Protein 4LWL (pdb70)

Nearest PDB structures (foldseek):
  4lwl-assembly1_A  TM=1.005E+00  e=5.454E-41  Alkaliphilus oremlandii OhILAs
  4lwk-assembly2_B  TM=1.004E+00  e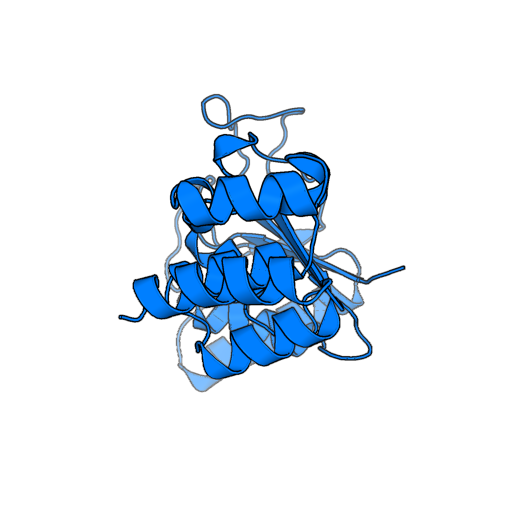=1.192E-39  Alkaliphilus oremlandii OhILAs
  4lwm-assembly1_A  TM=1.004E+00  e=1.456E-38  Alkaliphilus oremlandii OhILAs
  4u66-assembly1_A  TM=9.813E-01  e=2.814E-35  Alkaliphilus oremlandii OhILAs
  4w8c-assembly1_A  TM=8.530E-01  e=1.861E-17  Alkaliphilus oremlandii OhILAs

Sequence (204 aa):
KLSIAVFALGFWGPDAQFGSIKGVVSTRVGYAGGTTNNPSYYNLGDHSASIEIQYDANVITYGELLNIFWNLHNPVYETTNRQYMSRIFYLDDGQKSEALEMKRQIEAANGEKIYTEIVPLENFYLAEGYHQKYYLQNTTKLYQTLKAIYGGFGNLVRSTLAARMNGYIAGNLSIASLKEEMDLVELPEDQYEKVLSIVEEIKL

Radius of gyration: 17.57 Å; Cα contacts (8 Å, |Δi|>4): 359; chains: 1; bounding box: 47×46×38 Å

Structure (mmCIF, N/CA/C/O backbone):
data_4LWL
#
_entry.id   4LWL
#
_cell.length_a   81.240
_cell.length_b   81.240
_cell.length_c   66.923
_cell.angle_alpha   90.00
_cell.angle_beta   90.00
_cell.angle_gamma   120.00
#
_symmetry.space_group_name_H-M   'P 32 2 1'
#
loop_
_entity.id
_entity.type
_entity.pdbx_description
1 polymer 'Peptide methionine sulfoxide reductase MsrA'
2 non-polymer 'ACETATE ION'
3 water water
#
loop_
_atom_site.group_PDB
_atom_site.id
_atom_site.type_symbol
_atom_site.label_atom_id
_atom_site.label_alt_id
_atom_site.label_comp_id
_atom_site.label_asym_id
_atom_site.label_entity_id
_atom_site.label_seq_id
_atom_site.pdbx_PDB_ins_code
_atom_site.Cartn_x
_atom_site.Cartn_y
_atom_site.Cartn_z
_atom_site.occupancy
_atom_site.B_iso_or_equiv
_atom_site.auth_seq_id
_atom_site.auth_comp_id
_atom_site.auth_asym_id
_atom_site.auth_atom_id
_atom_site.pdbx_PDB_model_num
ATOM 1 N N . LYS A 1 6 ? 17.339 -18.870 24.826 1.00 41.10 6 LYS A N 1
ATOM 2 C CA . LYS A 1 6 ? 18.288 -19.933 25.166 1.00 41.82 6 LYS A CA 1
ATOM 3 C C . LYS A 1 6 ? 18.369 -21.016 24.078 1.00 37.63 6 LYS A C 1
ATOM 4 O O . LYS A 1 6 ? 17.402 -21.746 23.840 1.00 35.49 6 LYS A O 1
ATOM 10 N N . LEU A 1 7 ? 19.522 -21.113 23.416 1.00 30.14 7 LEU A N 1
ATOM 11 C CA . LEU A 1 7 ? 19.667 -22.010 22.270 1.00 25.53 7 LEU A CA 1
ATOM 12 C C . LEU A 1 7 ? 20.980 -22.774 22.324 1.00 23.89 7 LEU A C 1
ATOM 13 O O . LEU A 1 7 ? 21.849 -22.465 23.135 1.00 29.22 7 LEU A O 1
ATOM 18 N N . SER A 1 8 ? 21.114 -23.786 21.476 1.00 19.71 8 SER A N 1
ATOM 19 C CA . SER A 1 8 ? 22.308 -24.600 21.470 1.00 17.76 8 SER A CA 1
ATOM 20 C C . SER A 1 8 ? 23.270 -24.079 20.413 1.00 18.38 8 SER A C 1
ATOM 21 O O . SER A 1 8 ? 22.866 -23.381 19.485 1.00 18.54 8 SER A O 1
ATOM 24 N N . ILE A 1 9 ? 24.544 -24.422 20.557 1.00 18.70 9 ILE A N 1
ATOM 25 C CA . ILE A 1 9 ? 25.572 -23.857 19.682 1.00 16.75 9 ILE A CA 1
ATOM 26 C C . ILE A 1 9 ? 26.438 -24.959 19.110 1.00 17.13 9 ILE A C 1
ATOM 27 O O . ILE A 1 9 ? 26.882 -25.858 19.838 1.00 19.27 9 ILE A O 1
ATOM 32 N N . ALA A 1 10 ? 26.671 -24.904 17.799 1.00 17.65 10 ALA A N 1
ATOM 33 C CA . ALA A 1 10 ? 27.659 -25.753 17.150 1.00 17.58 10 ALA A CA 1
ATOM 34 C C . ALA A 1 10 ? 28.689 -24.837 16.463 1.00 17.05 10 ALA A C 1
ATOM 35 O O . ALA A 1 10 ? 28.316 -23.810 15.908 1.00 18.08 10 ALA A O 1
ATOM 37 N N . VAL A 1 11 ? 29.974 -25.194 16.514 1.00 16.15 11 VAL A N 1
ATOM 38 C CA . VAL A 1 11 ? 31.001 -24.423 15.807 1.00 17.21 11 VAL A CA 1
ATOM 39 C C . VAL A 1 11 ? 31.812 -25.370 14.932 1.00 18.47 11 VAL A C 1
ATOM 40 O O . VAL A 1 11 ? 32.391 -26.344 15.433 1.00 18.40 11 VAL A O 1
ATOM 44 N N . PHE A 1 12 ? 31.812 -25.109 13.623 1.00 14.65 12 PHE A N 1
ATOM 45 C CA . PHE A 1 12 ? 32.481 -25.980 12.649 1.00 14.27 12 PHE A CA 1
ATOM 46 C C . PHE A 1 12 ? 33.469 -25.180 11.797 1.00 18.43 12 PHE A C 1
ATOM 47 O O . PHE A 1 12 ? 33.293 -23.972 11.618 1.00 17.16 12 PHE A O 1
ATOM 55 N N . ALA A 1 13 ? 34.477 -25.853 11.238 1.00 17.35 13 ALA A N 1
ATOM 56 C CA . ALA A 1 13 ? 35.337 -25.242 10.214 1.00 18.04 13 ALA A CA 1
ATOM 57 C C . ALA A 1 13 ? 35.423 -26.194 9.028 1.00 19.18 13 ALA A C 1
ATOM 58 O O . ALA A 1 13 ? 35.638 -27.400 9.216 1.00 18.05 13 ALA A O 1
ATOM 60 N N . LEU A 1 14 ? 35.229 -25.669 7.817 1.00 18.46 14 LEU A N 1
ATOM 61 C CA . LEU A 1 14 ? 35.248 -26.518 6.624 1.00 17.64 14 LEU A CA 1
ATOM 62 C C . LEU A 1 14 ? 35.627 -25.742 5.368 1.00 19.43 14 LEU A C 1
ATOM 63 O O . LEU A 1 14 ? 35.094 -26.017 4.284 1.00 21.21 14 LEU A O 1
ATOM 68 N N . GLY A 1 15 ? 36.562 -24.796 5.506 1.00 17.80 15 GLY A N 1
ATOM 69 C CA . GLY A 1 15 ? 37.023 -24.010 4.372 1.00 20.04 15 GLY A CA 1
ATOM 70 C C . GLY A 1 15 ? 36.471 -22.599 4.413 1.00 20.37 15 GLY A C 1
ATOM 71 O O . GLY A 1 15 ? 36.086 -22.128 5.488 1.00 19.71 15 GLY A O 1
ATOM 79 N N . PHE A 1 17 ? 34.150 -19.608 4.653 1.00 17.66 17 PHE A N 1
ATOM 80 C CA . PHE A 1 17 ? 32.905 -19.711 5.411 1.00 17.23 17 PHE A CA 1
ATOM 81 C C . PHE A 1 17 ? 31.639 -19.129 4.749 1.00 17.12 17 PHE A C 1
ATOM 82 O O . PHE A 1 17 ? 30.549 -19.234 5.319 1.00 17.03 17 PHE A O 1
ATOM 90 N N . TRP A 1 18 ? 31.756 -18.549 3.559 1.00 18.25 18 TRP A N 1
ATOM 91 C CA . TRP A 1 18 ? 30.577 -17.933 2.926 1.00 20.78 18 TRP A CA 1
ATOM 92 C C . TRP A 1 18 ? 29.573 -18.995 2.522 1.00 20.30 18 TRP A C 1
ATOM 93 O O . TRP A 1 18 ? 28.366 -18.845 2.719 1.00 18.96 18 TRP A O 1
ATOM 104 N N . GLY A 1 19 ? 30.075 -20.071 1.925 1.00 21.13 19 GLY A N 1
ATOM 105 C CA . GLY A 1 19 ? 29.206 -21.154 1.502 1.00 20.55 19 GLY A CA 1
ATOM 106 C C . GLY A 1 19 ? 28.495 -21.811 2.664 1.00 20.88 19 GLY A C 1
ATOM 107 O O . GLY A 1 19 ? 27.275 -21.936 2.643 1.00 20.12 19 GLY A O 1
ATOM 108 N N . PRO A 1 20 ? 29.251 -22.252 3.682 1.00 18.69 20 PRO A N 1
ATOM 109 C CA . PRO A 1 20 ? 28.623 -22.834 4.871 1.00 20.01 20 PRO A CA 1
ATOM 110 C C . PRO A 1 20 ? 27.589 -21.918 5.541 1.00 20.08 20 PRO A C 1
ATOM 111 O O . PRO A 1 20 ? 26.539 -22.410 5.986 1.00 19.22 20 PRO A O 1
ATOM 115 N N . ASP A 1 21 ? 27.866 -20.619 5.609 1.00 19.26 21 ASP A N 1
ATOM 116 C CA . ASP A 1 21 ? 26.898 -19.664 6.164 1.00 17.42 21 ASP A CA 1
ATOM 117 C C . ASP A 1 21 ? 25.569 -19.785 5.403 1.00 19.13 21 ASP A C 1
ATOM 118 O O . ASP A 1 21 ? 24.500 -19.941 6.009 1.00 16.52 21 ASP A O 1
ATOM 123 N N . ALA A 1 22 ? 25.638 -19.753 4.074 1.00 16.80 22 ALA A N 1
ATOM 124 C CA . ALA A 1 22 ? 24.436 -19.831 3.245 1.00 17.90 22 ALA A CA 1
ATOM 125 C C . ALA A 1 22 ? 23.772 -21.212 3.344 1.00 18.94 22 ALA A C 1
ATOM 126 O O . ALA A 1 22 ? 22.542 -21.328 3.311 1.00 20.32 22 ALA A O 1
ATOM 128 N N . GLN A 1 23 ? 24.586 -22.261 3.434 1.00 17.41 23 GLN A N 1
ATOM 129 C CA . GLN A 1 23 ? 24.064 -23.634 3.493 1.00 18.55 23 GLN A CA 1
ATOM 130 C C . GLN A 1 23 ? 23.366 -23.912 4.823 1.00 19.95 23 GLN A C 1
ATOM 131 O O . GLN A 1 23 ? 22.209 -24.331 4.856 1.00 19.37 23 GLN A O 1
ATOM 137 N N . PHE A 1 24 ? 24.056 -23.666 5.929 1.00 16.96 24 PHE A N 1
ATOM 138 C CA . PHE A 1 24 ? 23.463 -23.909 7.237 1.00 18.82 24 PHE A CA 1
ATOM 139 C C . PHE A 1 24 ? 22.327 -22.945 7.516 1.00 19.63 24 PHE A C 1
ATOM 140 O O . PHE A 1 24 ? 21.353 -23.299 8.174 1.00 16.70 24 PHE A O 1
ATOM 148 N N . GLY A 1 25 ? 22.434 -21.727 6.998 1.00 18.97 25 GLY A N 1
ATOM 149 C CA . GLY A 1 25 ? 21.376 -20.759 7.219 1.00 18.29 25 GLY A CA 1
ATOM 150 C C . GLY A 1 25 ? 20.074 -21.077 6.504 1.00 17.54 25 GLY A C 1
ATOM 151 O O . GLY A 1 25 ? 19.053 -20.464 6.799 1.00 19.68 25 GLY A O 1
ATOM 152 N N . SER A 1 26 ? 20.099 -22.036 5.586 1.00 17.08 26 SER A N 1
ATOM 153 C CA . SER A 1 26 ? 18.881 -22.442 4.875 1.00 20.61 26 SER A CA 1
ATOM 154 C C . SER A 1 26 ? 18.103 -23.549 5.578 1.00 21.87 26 SER A C 1
ATOM 155 O O . SER A 1 26 ? 17.049 -23.970 5.085 1.00 25.21 26 SER A O 1
ATOM 158 N N . ILE A 1 27 ? 18.623 -24.035 6.704 1.00 20.08 27 ILE A N 1
ATOM 159 C CA . ILE A 1 27 ? 18.081 -25.244 7.338 1.00 19.62 27 ILE A CA 1
ATOM 160 C C . ILE A 1 27 ? 17.106 -24.950 8.472 1.00 23.36 27 ILE A C 1
ATOM 161 O O . ILE A 1 27 ? 17.427 -24.186 9.385 1.00 18.47 27 ILE A O 1
ATOM 166 N N . LYS A 1 28 ? 15.924 -25.569 8.434 1.00 19.44 28 LYS A N 1
ATOM 167 C CA . LYS A 1 28 ? 14.978 -25.446 9.546 1.00 23.13 28 LYS A CA 1
ATOM 168 C C . LYS A 1 28 ? 15.583 -25.915 10.871 1.00 21.48 28 LYS A C 1
ATOM 169 O O . LYS A 1 28 ? 16.177 -27.001 10.953 1.00 19.23 28 LYS A O 1
ATOM 175 N N . GLY A 1 29 ? 15.418 -25.100 11.907 1.00 21.22 29 GLY A N 1
ATOM 176 C CA . GLY A 1 29 ? 16.019 -25.382 13.200 1.00 19.57 29 GLY A CA 1
ATOM 177 C C . GLY A 1 29 ? 17.257 -24.540 13.453 1.00 20.81 29 GLY A C 1
ATOM 178 O O . GLY A 1 29 ? 17.662 -24.358 14.603 1.00 19.88 29 GLY A O 1
ATOM 179 N N . VAL A 1 30 ? 17.883 -24.053 12.380 1.00 17.56 30 VAL A N 1
ATOM 180 C CA . VAL A 1 30 ? 19.012 -23.135 12.533 1.00 18.64 30 VAL A CA 1
ATOM 181 C C . VAL A 1 30 ? 18.427 -21.737 12.738 1.00 18.91 30 VAL A C 1
ATOM 182 O O . VAL A 1 30 ? 17.746 -21.201 11.862 1.00 17.93 30 VAL A O 1
ATOM 186 N N . VAL A 1 31 ? 18.693 -21.154 13.900 1.00 16.63 31 VAL A N 1
ATOM 187 C CA . VAL A 1 31 ? 18.062 -19.891 14.279 1.00 18.72 31 VAL A CA 1
ATOM 188 C C . VAL A 1 31 ? 18.892 -18.691 13.822 1.00 18.93 31 VAL A C 1
ATOM 189 O O . VAL A 1 31 ? 18.358 -17.665 13.381 1.00 19.42 31 VAL A O 1
ATOM 193 N N . 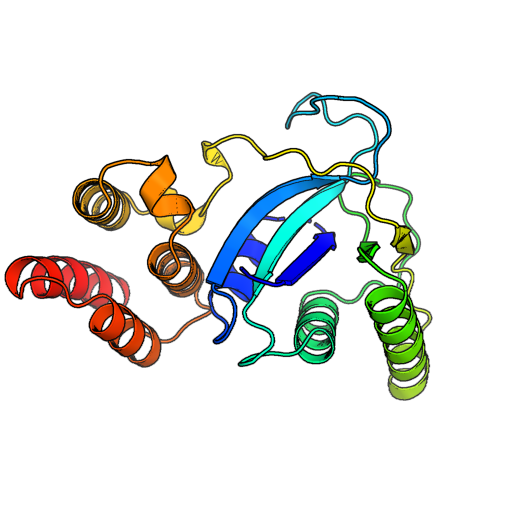SER A 1 32 ? 20.206 -18.812 13.922 1.00 18.22 32 SER A N 1
ATOM 194 C CA . SER A 1 32 ? 21.067 -17.750 13.435 1.00 17.99 32 SER A CA 1
ATOM 195 C C . SER A 1 32 ? 22.440 -18.326 13.148 1.00 21.66 32 SER A C 1
ATOM 196 O O . SER A 1 32 ? 22.787 -19.399 13.645 1.00 20.73 32 SER A O 1
ATOM 199 N N . THR A 1 33 ? 23.223 -17.610 12.353 1.00 19.29 33 THR A N 1
ATOM 200 C CA . THR A 1 33 ? 24.569 -18.042 12.005 1.00 19.13 33 THR A CA 1
ATOM 201 C C . THR A 1 33 ? 25.482 -16.826 12.106 1.00 22.34 33 THR A C 1
ATOM 202 O O . THR A 1 33 ? 25.035 -15.696 11.904 1.00 20.91 33 THR A O 1
ATOM 206 N N . ARG A 1 34 ? 26.749 -17.045 12.441 1.00 17.39 34 ARG A N 1
ATOM 207 C CA . ARG A 1 34 ? 27.741 -15.972 12.339 1.00 17.53 34 ARG A CA 1
ATOM 208 C C . ARG A 1 34 ? 29.034 -16.600 11.889 1.00 17.54 34 ARG A C 1
ATOM 209 O O . ARG A 1 34 ? 29.372 -17.690 12.335 1.00 17.50 34 ARG A O 1
ATOM 217 N N . VAL A 1 35 ? 29.780 -15.910 11.039 1.00 15.32 35 VAL A N 1
ATOM 218 C CA . VAL A 1 35 ? 31.082 -16.433 10.635 1.00 15.10 35 VAL A CA 1
ATOM 219 C C . VAL A 1 35 ? 32.213 -15.771 11.410 1.00 17.09 35 VAL A C 1
ATOM 220 O O . VAL A 1 35 ? 32.068 -14.653 11.922 1.00 15.86 35 VAL A O 1
ATOM 224 N N . GLY A 1 36 ? 33.330 -16.477 11.540 1.00 16.48 36 GLY A N 1
ATOM 225 C CA . GLY A 1 36 ? 34.418 -15.971 12.364 1.00 15.95 36 GLY A CA 1
ATOM 226 C C . GLY A 1 36 ? 35.632 -16.870 12.341 1.00 17.71 36 GLY A C 1
ATOM 227 O O . GLY A 1 36 ? 35.824 -17.625 11.398 1.00 16.93 36 GLY A O 1
ATOM 228 N N . TYR A 1 37 ? 36.445 -16.788 13.392 1.00 17.27 37 TYR A N 1
ATOM 229 C CA . TYR A 1 37 ? 37.733 -17.457 13.430 1.00 18.68 37 TYR A CA 1
ATOM 230 C C . TYR A 1 37 ? 37.893 -18.195 14.755 1.00 18.58 37 TYR A C 1
ATOM 231 O O . TYR A 1 37 ? 37.549 -17.666 15.811 1.00 16.66 37 TYR A O 1
ATOM 240 N N . ALA A 1 38 ? 38.420 -19.412 14.697 1.00 16.95 38 ALA A N 1
ATOM 241 C CA . ALA A 1 38 ? 38.580 -20.248 15.886 1.00 18.62 38 ALA A CA 1
ATOM 242 C C . ALA A 1 38 ? 39.679 -21.269 15.649 1.00 18.19 38 ALA A C 1
ATOM 243 O O . ALA A 1 38 ? 40.038 -21.528 14.507 1.00 18.76 38 ALA A O 1
ATOM 245 N N . GLY A 1 39 ? 40.225 -21.837 16.720 1.00 19.83 39 GLY A N 1
ATOM 246 C CA . GLY A 1 39 ? 41.172 -22.927 16.582 1.00 19.75 39 GLY A CA 1
ATOM 247 C C . GLY A 1 39 ? 42.621 -22.525 16.737 1.00 23.62 39 GLY A C 1
ATOM 248 O O . GLY A 1 39 ? 43.500 -23.388 16.837 1.00 25.94 39 GLY A O 1
ATOM 249 N N . GLY A 1 40 ? 42.874 -21.219 16.747 1.00 23.24 40 GLY A N 1
ATOM 250 C CA . GLY A 1 40 ? 44.230 -20.703 16.829 1.00 21.21 40 GLY A CA 1
ATOM 251 C C . GLY A 1 40 ? 44.597 -20.322 18.251 1.00 25.00 40 GLY A C 1
ATOM 252 O O . GLY A 1 40 ? 43.910 -20.724 19.191 1.00 23.50 40 GLY A O 1
ATOM 253 N N . THR A 1 41 ? 45.679 -19.554 18.408 1.00 23.11 41 THR A N 1
ATOM 254 C CA . THR A 1 41 ? 46.205 -19.231 19.731 1.00 23.55 41 THR A CA 1
ATOM 255 C C . THR A 1 41 ? 4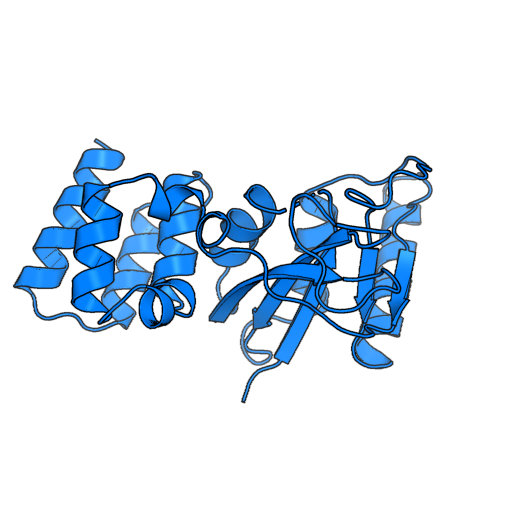6.452 -17.737 19.946 1.00 27.90 41 THR A C 1
ATOM 256 O O . THR A 1 41 ? 47.115 -17.351 20.909 1.00 33.09 41 THR A O 1
ATOM 260 N N . THR A 1 42 ? 45.931 -16.897 19.055 1.00 21.82 42 THR A N 1
ATOM 261 C CA . THR A 1 42 ? 46.076 -15.451 19.179 1.00 21.10 42 THR A CA 1
ATOM 262 C C . THR A 1 42 ? 44.724 -14.865 19.546 1.00 25.83 42 THR A C 1
ATOM 263 O O . THR A 1 42 ? 43.688 -15.428 19.192 1.00 22.24 42 THR A O 1
ATOM 267 N N . ASN A 1 43 ? 44.726 -13.736 20.244 1.00 20.25 43 ASN A N 1
ATOM 268 C CA . ASN A 1 43 ? 43.472 -13.099 20.622 1.00 19.47 43 ASN A CA 1
ATOM 269 C C . ASN A 1 43 ? 43.098 -12.080 19.561 1.00 22.72 43 ASN A C 1
ATOM 270 O O . ASN A 1 43 ? 43.970 -11.462 18.954 1.00 26.55 43 ASN A O 1
ATOM 275 N N . ASN A 1 44 ? 41.802 -11.926 19.323 1.00 24.15 44 ASN A N 1
ATOM 276 C CA . ASN A 1 44 ? 41.312 -10.979 18.323 1.00 24.34 44 ASN A CA 1
ATOM 277 C C . ASN A 1 44 ? 41.958 -11.072 16.918 1.00 22.09 44 ASN A C 1
ATOM 278 O O . ASN A 1 44 ? 42.466 -10.081 16.383 1.00 22.50 44 ASN A O 1
ATOM 283 N N . PRO A 1 45 ? 41.901 -12.259 16.297 1.00 23.20 45 PRO A N 1
ATOM 284 C CA . PRO A 1 45 ? 42.388 -12.365 14.919 1.00 21.77 45 PRO A CA 1
ATOM 285 C C . PRO A 1 45 ? 41.466 -11.612 13.979 1.00 23.74 45 PRO A C 1
ATOM 286 O O . PRO A 1 45 ? 40.336 -11.259 14.345 1.00 21.94 45 PRO A O 1
ATOM 290 N N . SER A 1 46 ? 41.946 -11.372 12.767 1.00 23.30 46 SER A N 1
ATOM 291 C CA . SER A 1 46 ? 41.120 -10.764 11.747 1.00 23.90 46 SER A CA 1
ATOM 292 C C . SER A 1 46 ? 41.590 -11.290 10.400 1.00 27.24 46 SER A C 1
ATOM 293 O O . SER A 1 46 ? 42.577 -12.026 10.331 1.00 26.69 46 SER A O 1
ATOM 296 N N . TYR A 1 47 ? 40.883 -10.916 9.341 1.00 28.52 47 TYR A N 1
ATOM 297 C CA . TYR A 1 47 ? 41.083 -11.512 8.023 1.00 30.67 47 TYR A CA 1
ATOM 298 C C . TYR A 1 47 ? 42.533 -11.494 7.554 1.00 31.30 47 TYR A C 1
ATOM 299 O O . TYR A 1 47 ? 43.042 -12.502 7.067 1.00 33.90 47 TYR A O 1
ATOM 308 N N . TYR A 1 48 ? 43.197 -10.356 7.726 1.00 31.95 48 TYR A N 1
ATOM 309 C CA . TYR A 1 48 ? 44.590 -10.214 7.291 1.00 39.06 48 TYR A CA 1
ATOM 310 C C . TYR A 1 48 ? 45.594 -10.405 8.428 1.00 38.73 48 TYR A C 1
ATOM 311 O O . TYR A 1 48 ? 46.778 -10.087 8.299 1.00 39.50 48 TYR A O 1
ATOM 320 N N . ASN A 1 49 ? 45.110 -10.940 9.540 1.00 31.29 49 ASN A N 1
ATOM 321 C CA . ASN A 1 49 ? 45.955 -11.233 10.680 1.00 31.74 49 ASN A CA 1
ATOM 322 C C . ASN A 1 49 ? 45.374 -12.438 11.412 1.00 30.97 49 ASN A C 1
ATOM 323 O O . ASN A 1 49 ? 44.974 -12.350 12.577 1.00 26.42 49 ASN A O 1
ATOM 328 N N . LEU A 1 50 ? 45.340 -13.565 10.708 1.00 26.65 50 LEU A N 1
ATOM 329 C CA . LEU A 1 50 ? 44.609 -14.745 11.152 1.00 28.97 50 LEU A CA 1
ATOM 330 C C . LEU A 1 50 ? 45.391 -15.602 12.121 1.00 29.48 50 LEU A C 1
ATOM 331 O O . LEU A 1 50 ? 44.814 -16.440 12.810 1.00 25.48 50 LEU A O 1
ATOM 336 N N . GLY A 1 51 ? 46.709 -15.429 12.160 1.00 28.25 51 GLY A N 1
ATOM 337 C CA . GLY A 1 51 ? 47.538 -16.331 12.934 1.00 26.06 51 GLY A CA 1
ATOM 338 C C . GLY A 1 51 ? 47.292 -17.775 12.549 1.00 29.62 51 GLY A C 1
ATOM 339 O O . GLY A 1 51 ? 47.320 -18.131 11.364 1.00 29.34 51 GLY A O 1
ATOM 340 N N . ASP A 1 52 ? 47.004 -18.605 13.547 1.00 26.96 52 ASP A N 1
ATOM 341 C CA . ASP A 1 52 ? 46.781 -20.026 13.318 1.00 23.00 52 ASP A CA 1
ATOM 342 C C . ASP A 1 52 ? 45.298 -20.434 13.382 1.00 24.60 52 ASP A C 1
ATOM 343 O O . ASP A 1 52 ? 44.990 -21.607 13.530 1.00 25.35 52 ASP A O 1
ATOM 348 N N . HIS A 1 53 ? 44.393 -19.467 13.280 1.00 22.61 53 HIS A N 1
ATOM 349 C CA . HIS A 1 53 ? 42.955 -19.746 13.389 1.00 19.83 53 HIS A CA 1
ATOM 350 C C . HIS A 1 53 ? 42.399 -20.292 12.072 1.00 21.62 53 HIS A C 1
ATOM 351 O O . HIS A 1 53 ? 43.005 -20.109 11.021 1.00 21.40 53 HIS A O 1
ATOM 358 N N . SER A 1 54 ? 41.237 -20.936 12.144 1.00 19.54 54 SER A N 1
ATOM 359 C CA . SER A 1 54 ? 40.540 -21.472 10.969 1.00 19.54 54 SER A CA 1
ATOM 360 C C . SER A 1 54 ? 39.288 -20.652 10.715 1.00 19.77 54 SER A C 1
ATOM 361 O O . SER A 1 54 ? 38.663 -20.165 11.665 1.00 17.77 54 SER A O 1
ATOM 364 N N . ALA A 1 55 ? 38.923 -20.498 9.441 1.00 20.49 55 ALA A N 1
ATOM 365 C CA . ALA A 1 55 ? 37.676 -19.843 9.066 1.00 17.48 55 ALA A CA 1
ATOM 366 C C . ALA A 1 55 ? 36.561 -20.733 9.578 1.00 17.60 55 ALA A C 1
ATOM 367 O O . ALA A 1 55 ? 36.501 -21.912 9.249 1.00 19.01 55 ALA A O 1
ATOM 369 N N . SER A 1 56 ? 35.688 -20.181 10.404 1.00 15.53 56 SER A N 1
ATOM 370 C CA . SER A 1 56 ? 34.727 -21.030 11.102 1.00 15.64 56 SER A CA 1
ATOM 371 C C . SER A 1 56 ? 33.330 -20.462 11.042 1.00 18.16 56 SER A C 1
ATOM 372 O O . SER A 1 56 ? 33.145 -19.287 10.734 1.00 17.76 56 SER A O 1
ATOM 375 N N . ILE A 1 57 ? 32.347 -21.294 11.385 1.00 17.41 57 ILE A N 1
ATOM 376 C CA . ILE A 1 57 ? 30.965 -20.833 11.466 1.00 17.40 57 ILE A CA 1
ATOM 377 C C . ILE A 1 57 ? 30.353 -21.218 12.805 1.00 16.63 57 ILE A C 1
ATOM 378 O O . ILE A 1 57 ? 30.532 -22.340 13.278 1.00 17.60 57 ILE A O 1
ATOM 383 N N . GLU A 1 58 ? 29.672 -20.261 13.430 1.00 16.42 58 GLU A N 1
ATOM 384 C CA . GLU A 1 58 ? 28.936 -20.521 14.656 1.00 18.45 58 GLU A CA 1
ATOM 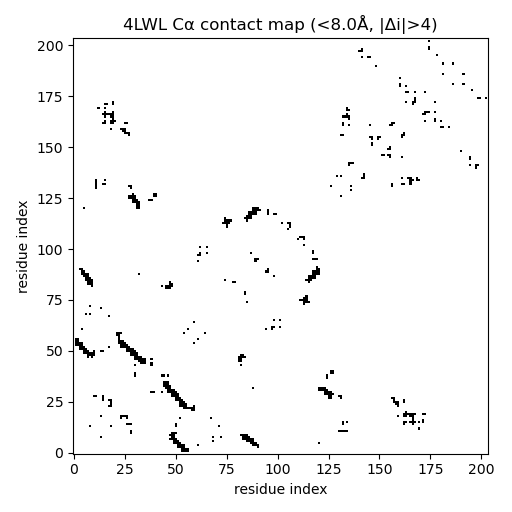385 C C . GLU A 1 58 ? 27.461 -20.663 14.295 1.00 19.58 58 GLU A C 1
ATOM 386 O O . GLU A 1 58 ? 26.874 -19.751 13.710 1.00 17.79 58 GLU A O 1
ATOM 392 N N . ILE A 1 59 ? 26.875 -21.811 14.628 1.00 17.69 59 ILE A N 1
ATOM 393 C CA . ILE A 1 59 ? 25.478 -22.100 14.306 1.00 17.81 59 ILE A CA 1
ATOM 394 C C . ILE A 1 59 ? 24.691 -22.132 15.602 1.00 17.75 59 ILE A C 1
ATOM 395 O O . ILE A 1 59 ? 24.979 -22.936 16.496 1.00 17.59 59 ILE A O 1
ATOM 400 N N . GLN A 1 60 ? 23.717 -21.239 15.722 1.00 14.85 60 GLN A N 1
ATOM 401 C CA . GLN A 1 60 ? 22.811 -21.263 16.854 1.00 17.88 60 GLN A CA 1
ATOM 402 C C . GLN A 1 60 ? 21.560 -22.006 16.423 1.00 17.16 60 GLN A C 1
ATOM 403 O O . GLN A 1 60 ? 20.857 -21.583 15.494 1.00 17.41 60 GLN A O 1
ATOM 409 N N . TYR A 1 61 ? 21.278 -23.119 17.088 1.00 16.55 61 TYR A N 1
ATOM 410 C CA . TYR A 1 61 ? 20.197 -23.983 16.626 1.00 17.71 61 TYR A CA 1
ATOM 411 C C . TYR A 1 61 ? 19.277 -24.329 17.773 1.00 17.50 61 TYR A C 1
ATOM 412 O O . TYR A 1 61 ? 19.672 -24.280 18.941 1.00 18.38 61 TYR A O 1
ATOM 421 N N . ASP A 1 62 ? 18.046 -24.669 17.424 1.00 18.26 62 ASP A N 1
ATOM 422 C CA . ASP A 1 62 ? 17.032 -25.030 18.400 1.00 18.00 62 ASP A CA 1
ATOM 423 C C . ASP A 1 62 ? 16.998 -26.550 18.457 1.00 19.95 62 ASP A C 1
ATOM 424 O O . ASP A 1 62 ? 16.531 -27.206 17.517 1.00 18.62 62 ASP A O 1
ATOM 429 N N . ALA A 1 63 ? 17.498 -27.104 19.559 1.00 18.29 63 ALA A N 1
ATOM 430 C CA . ALA A 1 63 ? 17.643 -28.548 19.701 1.00 20.58 63 ALA A CA 1
ATOM 431 C C . ALA A 1 63 ? 16.309 -29.284 19.760 1.00 21.24 63 ALA A C 1
ATOM 432 O O . ALA A 1 63 ? 16.284 -30.509 19.708 1.00 20.80 63 ALA A O 1
ATOM 434 N N . ASN A 1 64 ? 15.213 -28.543 19.902 1.00 19.10 64 ASN A N 1
ATOM 435 C CA . ASN A 1 64 ? 13.878 -29.139 19.838 1.00 20.61 64 ASN A CA 1
ATOM 436 C C . ASN A 1 64 ? 13.446 -29.400 18.399 1.00 22.87 64 ASN A C 1
ATOM 437 O O . ASN A 1 64 ? 12.472 -30.124 18.161 1.00 22.41 64 ASN A O 1
ATOM 442 N N . VAL A 1 65 ? 14.170 -28.800 17.449 1.00 18.35 65 VAL A N 1
ATOM 443 C CA . VAL A 1 65 ? 13.810 -28.838 16.025 1.00 19.69 65 VAL A CA 1
ATOM 444 C C . VAL A 1 65 ? 14.838 -29.601 15.191 1.00 23.72 65 VAL A C 1
ATOM 445 O O . VAL A 1 65 ? 14.481 -30.395 14.327 1.00 23.94 65 VAL A O 1
ATOM 449 N N . ILE A 1 66 ? 16.118 -29.367 15.454 1.00 16.77 66 ILE A N 1
ATOM 450 C CA . ILE A 1 66 ? 17.171 -30.072 14.742 1.00 20.60 66 ILE A CA 1
ATOM 451 C C . ILE A 1 66 ? 18.213 -30.565 15.746 1.00 20.83 66 ILE A C 1
ATOM 452 O O . ILE A 1 66 ? 18.484 -29.887 16.730 1.00 19.72 66 ILE A O 1
ATOM 457 N N . THR A 1 67 ? 18.775 -31.754 15.531 1.00 20.51 67 THR A N 1
ATOM 458 C CA . THR A 1 67 ? 19.786 -32.287 16.456 1.00 21.33 67 THR A CA 1
ATOM 459 C C . THR A 1 67 ? 21.224 -31.969 16.014 1.00 21.81 67 THR A C 1
ATOM 460 O O . THR A 1 67 ? 21.468 -31.643 14.844 1.00 20.03 67 THR A O 1
ATOM 464 N N . TYR A 1 68 ? 22.171 -32.087 16.940 1.00 20.04 68 TYR A N 1
ATOM 465 C CA . TYR A 1 68 ? 23.587 -31.949 16.593 1.00 21.55 68 TYR A CA 1
ATOM 466 C C . TYR A 1 68 ? 24.000 -32.983 15.543 1.00 21.64 68 TYR A C 1
ATOM 467 O O . TYR A 1 68 ? 24.762 -32.679 14.610 1.00 18.82 68 TYR A O 1
ATOM 476 N N . GLY A 1 69 ? 23.506 -34.210 15.693 1.00 22.63 69 GLY A N 1
ATOM 477 C CA . GLY A 1 69 ? 23.765 -35.242 14.704 1.00 19.79 69 GLY A CA 1
ATOM 478 C C . GLY A 1 69 ? 23.354 -34.852 13.289 1.00 21.43 69 GLY A C 1
ATOM 479 O O . GLY A 1 69 ? 24.075 -35.135 12.327 1.00 21.59 69 GLY A O 1
ATOM 480 N N . GLU A 1 70 ? 22.193 -34.218 13.145 1.00 20.86 70 GLU A N 1
ATOM 481 C CA . GLU A 1 70 ? 21.778 -33.719 11.839 1.00 20.45 70 GLU A CA 1
ATOM 482 C C . GLU A 1 70 ? 22.720 -32.637 11.298 1.00 19.96 70 GLU A C 1
ATOM 483 O O . GLU A 1 70 ? 22.952 -32.569 10.095 1.00 21.24 70 GLU A O 1
ATOM 489 N N . LEU A 1 71 ? 23.240 -31.780 12.176 1.00 18.56 71 LEU A N 1
ATOM 490 C CA . LEU A 1 71 ? 24.165 -30.730 11.745 1.00 17.37 71 LEU A CA 1
ATOM 491 C C . LEU A 1 71 ? 25.483 -31.344 11.291 1.00 20.01 71 LEU A C 1
ATOM 492 O O . LEU A 1 71 ? 26.075 -30.904 10.309 1.00 17.87 71 LEU A O 1
ATOM 497 N N . LEU A 1 72 ? 25.927 -32.383 11.995 1.00 18.18 72 LEU A N 1
ATOM 498 C CA . LEU A 1 72 ? 27.155 -33.075 11.625 1.00 20.16 72 LEU A CA 1
ATOM 499 C C . LEU A 1 72 ? 27.005 -33.722 10.259 1.00 20.29 72 LEU A C 1
ATOM 500 O O . LEU A 1 72 ? 27.954 -33.741 9.463 1.00 19.35 72 LEU A O 1
ATOM 505 N N . ASN A 1 73 ? 25.821 -34.263 9.985 1.00 19.73 73 ASN A N 1
ATOM 506 C CA . ASN A 1 73 ? 25.554 -34.892 8.691 1.00 22.25 73 ASN A CA 1
ATOM 507 C C . ASN A 1 73 ? 25.655 -33.868 7.564 1.00 21.76 73 ASN A C 1
ATOM 508 O O . ASN A 1 73 ? 26.217 -34.159 6.497 1.00 22.74 73 ASN A O 1
ATOM 513 N N . ILE A 1 74 ? 25.105 -32.674 7.797 1.00 18.30 74 ILE A N 1
ATOM 514 C CA . ILE A 1 74 ? 25.218 -31.579 6.836 1.00 17.90 74 ILE A CA 1
ATOM 515 C C . ILE A 1 74 ? 26.684 -31.169 6.653 1.00 18.41 74 ILE A C 1
ATOM 516 O O . ILE A 1 74 ? 27.145 -31.018 5.528 1.00 19.88 74 ILE A O 1
ATOM 521 N N . PHE A 1 75 ? 27.408 -31.004 7.759 1.00 17.56 75 PHE A N 1
ATOM 522 C CA . PHE A 1 75 ? 28.822 -30.655 7.735 1.00 15.59 75 PHE A CA 1
ATOM 523 C C . PHE A 1 75 ? 29.622 -31.587 6.809 1.00 20.13 75 PHE A C 1
ATOM 524 O O . PHE A 1 75 ? 30.381 -31.132 5.931 1.00 16.06 75 PHE A O 1
ATOM 532 N N . TRP A 1 76 ? 29.442 -32.890 6.987 1.00 18.55 76 TRP A N 1
ATOM 533 C CA . TRP A 1 76 ? 30.179 -33.857 6.170 1.00 18.29 76 TRP A CA 1
ATOM 534 C C . TRP A 1 76 ? 29.603 -34.098 4.780 1.00 22.65 76 TRP A C 1
ATOM 535 O O . TRP A 1 76 ? 30.201 -34.824 3.969 1.00 23.67 76 TRP A O 1
ATOM 546 N N . ASN A 1 77 ? 28.460 -33.489 4.487 1.00 20.97 77 ASN A N 1
ATOM 547 C CA . ASN A 1 77 ? 27.931 -33.504 3.128 1.00 21.25 77 ASN A CA 1
ATOM 548 C C . ASN A 1 77 ? 28.313 -32.252 2.335 1.00 22.02 77 ASN A C 1
ATOM 549 O O . ASN A 1 77 ? 28.118 -32.201 1.116 1.00 22.88 77 ASN A O 1
ATOM 554 N N . LEU A 1 78 ? 28.880 -31.258 3.017 1.00 18.49 78 LEU A N 1
ATOM 555 C CA . LEU A 1 78 ? 29.280 -30.004 2.366 1.00 19.95 78 LEU A CA 1
ATOM 556 C C . LEU A 1 78 ? 30.732 -30.030 1.908 1.00 20.40 78 LEU A C 1
ATOM 557 O O . LEU A 1 78 ? 31.163 -29.193 1.110 1.00 19.67 78 LEU A O 1
ATOM 562 N N . HIS A 1 79 ? 31.501 -30.975 2.425 1.00 17.67 79 HIS A N 1
ATOM 563 C CA . HIS A 1 79 ? 32.888 -31.130 1.987 1.00 17.84 79 HIS A CA 1
ATOM 564 C C . HIS A 1 79 ? 33.287 -32.569 2.250 1.00 21.36 79 HIS A C 1
ATOM 565 O O . HIS A 1 79 ? 32.621 -33.261 3.017 1.00 20.30 79 HIS A O 1
ATOM 572 N N . ASN A 1 80 ? 34.361 -33.034 1.621 1.00 24.56 80 ASN A N 1
ATOM 573 C CA . ASN A 1 80 ? 34.795 -34.409 1.858 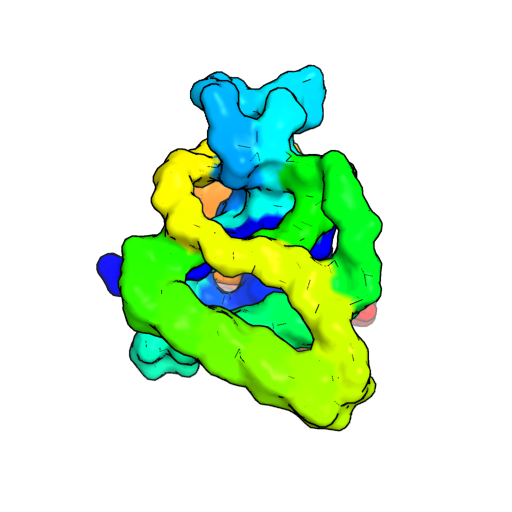1.00 24.19 80 ASN A CA 1
ATOM 574 C C . ASN A 1 80 ? 36.261 -34.430 2.263 1.00 26.06 80 ASN A C 1
ATOM 575 O O . ASN A 1 80 ? 37.138 -34.551 1.405 1.00 27.13 80 ASN A O 1
ATOM 580 N N . PRO A 1 81 ? 36.536 -34.305 3.572 1.00 21.50 81 PRO A N 1
ATOM 581 C CA . PRO A 1 81 ? 37.903 -34.049 4.033 1.00 21.89 81 PRO A CA 1
ATOM 582 C C . PRO A 1 81 ? 38.751 -35.317 4.154 1.00 27.29 81 PRO A C 1
ATOM 583 O O . PRO A 1 81 ? 39.041 -35.779 5.260 1.00 26.67 81 PRO A O 1
ATOM 587 N N . VAL A 1 82 ? 39.155 -35.855 3.011 1.00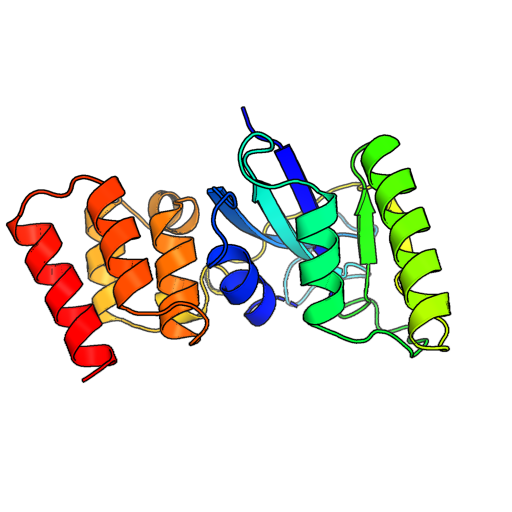 27.69 82 VAL A N 1
ATOM 588 C CA . VAL A 1 82 ? 39.915 -37.095 2.978 1.00 29.23 82 VAL A CA 1
ATOM 589 C C . VAL A 1 82 ? 41.420 -36.854 2.753 1.00 33.43 82 VAL A C 1
ATOM 590 O O . VAL A 1 82 ? 42.166 -37.792 2.465 1.00 32.74 82 VAL A O 1
ATOM 594 N N . TYR A 1 83 ? 41.854 -35.603 2.926 1.00 32.54 83 TYR A N 1
ATOM 595 C CA . TYR A 1 83 ? 43.256 -35.215 2.745 1.00 37.20 83 TYR A CA 1
ATOM 596 C C . TYR A 1 83 ? 43.825 -34.656 4.016 1.00 38.97 83 TYR A C 1
ATOM 597 O O . TYR A 1 83 ? 43.138 -33.963 4.763 1.00 39.39 83 TYR A O 1
ATOM 606 N N . GLU A 1 84 ? 45.102 -34.930 4.239 1.00 35.36 84 GLU A N 1
ATOM 607 C CA . GLU A 1 84 ? 45.816 -34.322 5.341 1.00 36.78 84 GLU A CA 1
ATOM 608 C C . GLU A 1 84 ? 46.520 -33.068 4.843 1.00 39.79 84 GLU A C 1
ATOM 609 O O . GLU A 1 84 ? 47.431 -33.149 4.016 1.00 37.95 84 GLU A O 1
ATOM 615 N N . THR A 1 85 ? 46.078 -31.907 5.323 1.00 34.36 85 THR A N 1
ATOM 616 C CA . THR A 1 85 ? 46.754 -30.654 5.013 1.00 32.36 85 THR A CA 1
ATOM 617 C C . THR A 1 85 ? 47.216 -29.970 6.294 1.00 36.31 85 THR A C 1
ATOM 618 O O . THR A 1 85 ? 46.794 -30.338 7.391 1.00 35.20 85 THR A O 1
ATOM 622 N N . THR A 1 86 ? 48.076 -28.966 6.154 1.00 31.04 86 THR A N 1
ATOM 623 C CA . THR A 1 86 ? 48.500 -28.181 7.304 1.00 32.22 86 THR A CA 1
ATOM 624 C C . THR A 1 86 ? 48.095 -26.721 7.102 1.00 33.42 86 THR A C 1
ATOM 625 O O . THR A 1 86 ? 48.631 -25.817 7.749 1.00 35.35 86 THR A O 1
ATOM 629 N N . ASN A 1 87 ? 47.139 -26.500 6.201 1.00 27.89 87 ASN A N 1
ATOM 630 C CA . ASN A 1 87 ? 46.624 -25.157 5.949 1.00 32.35 87 ASN A CA 1
ATOM 631 C C . ASN A 1 87 ? 45.553 -24.806 6.986 1.00 32.20 87 ASN A C 1
ATOM 632 O O . ASN A 1 87 ? 44.359 -25.053 6.770 1.00 29.23 87 ASN A O 1
ATOM 637 N N . ARG A 1 88 ? 45.991 -24.230 8.106 1.00 27.96 88 ARG A N 1
ATOM 638 C CA . ARG A 1 88 ? 45.117 -23.935 9.248 1.00 28.00 88 ARG A CA 1
ATOM 639 C C . ARG A 1 88 ? 43.853 -23.166 8.879 1.00 26.44 88 ARG A C 1
ATOM 640 O O . ARG A 1 88 ? 42.762 -23.452 9.396 1.00 25.49 88 ARG A O 1
ATOM 648 N N . GLN A 1 89 ? 43.996 -22.184 7.995 1.00 25.01 89 GLN A N 1
ATOM 649 C CA . GLN A 1 89 ? 42.873 -21.306 7.653 1.00 23.46 89 GLN A CA 1
ATOM 650 C C . GLN A 1 89 ? 41.652 -22.047 7.082 1.00 24.71 89 GLN A C 1
ATOM 651 O O . GLN A 1 89 ? 40.514 -21.611 7.281 1.00 24.04 89 GLN A O 1
ATOM 657 N N . TYR A 1 90 ? 41.889 -23.161 6.390 1.00 25.32 90 TYR A N 1
ATOM 658 C CA . TYR A 1 90 ? 40.818 -23.931 5.731 1.00 24.80 90 TYR A CA 1
ATOM 659 C C . TYR A 1 90 ? 40.614 -25.348 6.286 1.00 26.16 90 TYR A C 1
ATOM 660 O O . TYR A 1 90 ? 39.898 -26.151 5.682 1.00 29.39 90 TYR A O 1
ATOM 669 N N . MET A 1 91 ? 41.243 -25.664 7.415 1.00 28.24 91 MET A N 1
ATOM 670 C CA . MET A 1 91 ? 41.227 -27.033 7.924 1.00 27.36 91 MET A CA 1
ATOM 671 C C . MET A 1 91 ? 39.819 -27.452 8.317 1.00 25.58 91 MET A C 1
ATOM 672 O O . MET A 1 91 ? 39.036 -26.630 8.806 1.00 25.96 91 MET A O 1
ATOM 677 N N . SER A 1 92 ? 39.502 -28.723 8.083 1.00 22.03 92 SER A N 1
ATOM 678 C CA . SER A 1 92 ? 38.223 -29.298 8.505 1.00 20.69 92 SER A CA 1
ATOM 679 C C . SER A 1 92 ? 38.302 -29.571 9.995 1.00 23.35 92 SER A C 1
ATOM 680 O O . SER A 1 92 ? 39.164 -30.332 10.442 1.00 20.85 92 SER A O 1
ATOM 683 N N . ARG A 1 93 ? 37.433 -28.926 10.773 1.00 17.68 93 ARG A N 1
ATOM 684 C CA . ARG A 1 93 ? 37.440 -29.077 12.225 1.00 18.81 93 ARG A CA 1
ATOM 685 C C . ARG A 1 93 ? 36.059 -29.016 12.812 1.00 21.23 93 ARG A C 1
ATOM 686 O O . ARG A 1 93 ? 35.221 -28.249 12.357 1.00 19.71 93 ARG A O 1
ATOM 694 N N . ILE A 1 94 ? 35.834 -29.801 13.859 1.00 17.59 94 ILE A N 1
ATOM 695 C CA . ILE A 1 94 ? 34.626 -29.661 14.659 1.00 16.59 94 ILE A CA 1
ATOM 696 C C . ILE A 1 94 ? 35.064 -29.217 16.040 1.00 21.29 94 ILE A C 1
ATOM 697 O O . ILE A 1 94 ? 35.875 -29.888 16.690 1.00 21.00 94 ILE A O 1
ATOM 702 N N . PHE A 1 95 ? 34.564 -28.075 16.487 1.00 17.40 95 PHE A N 1
ATOM 703 C CA . PHE A 1 95 ? 34.919 -27.584 17.811 1.00 19.48 95 PHE A CA 1
ATOM 704 C C . PHE A 1 95 ? 33.786 -27.931 18.759 1.00 20.66 95 PHE A C 1
ATOM 705 O O . PHE A 1 95 ? 32.739 -27.274 18.752 1.00 20.52 95 PHE A O 1
ATOM 713 N N . TYR A 1 96 ? 33.983 -28.962 19.579 1.00 19.69 96 TYR A N 1
ATOM 714 C CA . TYR A 1 96 ? 32.911 -29.389 20.475 1.00 21.28 96 TYR A CA 1
ATOM 715 C C . TYR A 1 96 ? 32.810 -28.536 21.722 1.00 23.46 96 TYR A C 1
ATOM 716 O O . TYR A 1 96 ? 33.824 -28.084 22.264 1.00 23.21 96 TYR A O 1
ATOM 725 N N . LEU A 1 97 ? 31.583 -28.313 22.178 1.00 19.54 97 LEU A N 1
ATOM 726 C CA . LEU A 1 97 ? 31.376 -27.487 23.368 1.00 22.47 97 LEU A CA 1
ATOM 727 C C . LEU A 1 97 ? 31.165 -28.326 24.631 1.00 29.51 97 LEU A C 1
ATOM 728 O O . LEU A 1 97 ? 31.255 -27.813 25.747 1.00 31.16 97 LEU A O 1
ATOM 733 N N . ASP A 1 98 ? 30.880 -29.609 24.454 1.00 26.99 98 ASP A N 1
ATOM 734 C CA . ASP A 1 98 ? 30.708 -30.516 25.590 1.00 31.68 98 ASP A CA 1
ATOM 735 C C . ASP A 1 98 ? 30.997 -31.947 25.173 1.00 30.19 98 ASP A C 1
ATOM 736 O O . ASP A 1 98 ? 31.154 -32.223 23.981 1.00 25.89 98 ASP A O 1
ATOM 741 N N . ASP A 1 99 ? 31.067 -32.859 26.141 1.00 31.09 99 ASP A N 1
ATOM 742 C CA . ASP A 1 99 ? 31.481 -34.227 25.833 1.00 30.93 99 ASP A CA 1
ATOM 743 C C . ASP A 1 99 ? 30.436 -34.974 25.002 1.00 28.48 99 ASP A C 1
ATOM 744 O O . ASP A 1 99 ? 30.771 -35.939 24.311 1.00 28.96 99 ASP A O 1
ATOM 749 N N . GLY A 1 100 ? 29.180 -34.532 25.066 1.00 25.67 100 GLY A N 1
ATOM 750 C CA . GLY A 1 100 ? 28.132 -35.100 24.227 1.00 26.03 100 GLY A CA 1
ATOM 751 C C . GLY A 1 100 ? 28.370 -34.810 22.750 1.00 27.45 100 GLY A C 1
ATOM 752 O O . GLY A 1 100 ? 28.294 -35.709 21.902 1.00 26.13 100 GLY A O 1
ATOM 753 N N . GLN A 1 101 ? 28.662 -33.552 22.432 1.00 23.40 101 GLN A N 1
ATOM 754 C CA . GLN A 1 101 ? 29.049 -33.201 21.071 1.00 22.82 101 GLN A CA 1
ATOM 755 C C . GLN A 1 101 ? 30.293 -33.963 20.629 1.00 22.30 101 GLN A C 1
ATOM 756 O O . GLN A 1 101 ? 30.342 -34.464 19.507 1.00 22.82 101 GLN A O 1
ATOM 762 N N . LYS A 1 102 ? 31.306 -34.044 21.494 1.00 23.38 102 LYS A N 1
ATOM 763 C CA . LYS A 1 102 ? 32.517 -34.798 21.157 1.00 22.95 102 LYS A CA 1
ATOM 764 C C . LYS A 1 102 ? 32.221 -36.249 20.806 1.00 26.84 102 LYS A C 1
ATOM 765 O O . LYS A 1 102 ? 32.746 -36.774 19.821 1.00 23.87 102 LYS A O 1
ATOM 771 N N . SER A 1 103 ? 31.390 -36.910 21.607 1.00 26.99 103 SER A N 1
ATOM 772 C CA . SER A 1 103 ? 31.146 -38.330 21.369 1.00 28.48 103 SER A CA 1
ATOM 773 C C . SER A 1 103 ? 30.311 -38.551 20.111 1.00 26.04 103 SER A C 1
ATOM 774 O O . SER A 1 103 ? 30.545 -39.503 19.371 1.00 28.19 103 SER A O 1
ATOM 777 N N . GLU A 1 104 ? 29.355 -37.662 19.855 1.00 23.48 104 GLU A N 1
ATOM 778 C CA . GLU A 1 104 ? 28.549 -37.762 18.642 1.00 25.65 104 GLU A CA 1
ATOM 779 C C . GLU A 1 104 ? 29.404 -37.539 17.404 1.00 24.66 104 GLU A C 1
ATOM 780 O O . GLU A 1 104 ? 29.218 -38.190 16.382 1.00 24.09 104 GLU A O 1
ATOM 786 N N . ALA A 1 105 ? 30.332 -36.593 17.491 1.00 21.80 105 ALA A N 1
ATOM 787 C CA . ALA A 1 105 ? 31.213 -36.306 16.358 1.00 24.24 105 ALA A CA 1
ATOM 788 C C . ALA A 1 105 ? 32.130 -37.494 16.073 1.00 24.68 105 ALA A C 1
ATOM 789 O O . ALA A 1 105 ? 32.299 -37.896 14.924 1.00 25.07 105 ALA A O 1
ATOM 791 N N . LEU A 1 106 ? 32.736 -38.046 17.117 1.00 26.96 106 LEU A N 1
ATOM 792 C CA . LEU A 1 106 ? 33.664 -39.164 16.935 1.00 26.15 106 LEU A CA 1
ATOM 793 C C . LEU A 1 106 ? 32.950 -40.381 16.350 1.00 27.66 106 LEU A C 1
ATOM 794 O O . LEU A 1 106 ? 33.476 -41.051 15.451 1.00 27.64 106 LEU A O 1
ATOM 799 N N . GLU A 1 107 ? 31.750 -40.659 16.851 1.00 28.95 107 GLU A N 1
ATOM 800 C CA . GLU A 1 107 ? 30.977 -41.799 16.366 1.00 31.75 107 GLU A CA 1
ATOM 801 C C . GLU A 1 107 ? 30.573 -41.658 14.902 1.00 33.55 107 GLU A C 1
ATOM 802 O O . GLU A 1 107 ? 30.678 -42.611 14.128 1.00 34.97 107 GLU A O 1
ATOM 808 N N . MET A 1 108 ? 30.094 -40.478 14.517 1.00 28.92 108 MET A N 1
ATOM 809 C CA . MET A 1 108 ? 29.702 -40.275 13.131 1.00 25.09 108 MET A CA 1
ATOM 810 C C . MET A 1 108 ? 30.898 -40.300 12.183 1.00 26.51 108 MET A C 1
ATOM 811 O O . MET A 1 108 ? 30.797 -40.811 11.071 1.00 31.82 108 MET A O 1
ATOM 816 N N . LYS A 1 109 ? 32.034 -39.777 12.626 1.00 24.68 109 LYS A N 1
ATOM 817 C CA . LYS A 1 109 ? 33.263 -39.836 11.825 1.00 26.68 109 LYS A CA 1
ATOM 818 C C . LYS A 1 109 ? 33.632 -41.295 11.539 1.00 33.27 109 LYS A C 1
ATOM 819 O O . LYS A 1 109 ? 34.029 -41.647 10.425 1.00 34.09 109 LYS A O 1
ATOM 825 N N . ARG A 1 110 ? 33.484 -42.142 12.554 1.00 36.70 110 ARG A N 1
ATOM 826 C CA . ARG A 1 110 ? 33.755 -43.572 12.419 1.00 36.83 110 ARG A CA 1
ATOM 827 C C . ARG A 1 110 ? 32.793 -44.239 11.439 1.00 36.79 110 ARG A C 1
ATOM 828 O O . ARG A 1 110 ? 33.211 -45.062 10.623 1.00 40.89 110 ARG A O 1
ATOM 836 N N . GLN A 1 111 ? 31.510 -43.889 11.524 1.00 33.04 111 GLN A N 1
ATOM 837 C CA . GLN A 1 111 ? 30.497 -44.444 10.624 1.00 37.03 111 GLN A CA 1
ATOM 838 C C . GLN A 1 111 ? 30.747 -44.049 9.166 1.00 39.77 111 GLN A C 1
ATOM 839 O O . GLN A 1 111 ? 30.513 -44.838 8.251 1.00 38.02 111 GLN A O 1
ATOM 845 N N . ILE A 1 112 ? 31.225 -42.824 8.958 1.00 35.59 112 ILE A N 1
ATOM 846 C CA . ILE A 1 112 ? 31.562 -42.339 7.623 1.00 38.21 112 ILE A CA 1
ATOM 847 C C . ILE A 1 112 ? 32.779 -43.056 7.044 1.00 37.79 112 ILE A C 1
ATOM 848 O O . ILE A 1 112 ? 32.773 -43.478 5.886 1.00 43.37 112 ILE A O 1
ATOM 853 N N . GLU A 1 113 ? 33.814 -43.195 7.861 1.00 36.43 113 GLU A N 1
ATOM 854 C CA . GLU A 1 113 ? 35.041 -43.882 7.470 1.00 40.81 113 GLU A CA 1
ATOM 855 C C . GLU A 1 113 ? 34.787 -45.350 7.096 1.00 46.62 113 GLU A C 1
ATOM 856 O O . GLU A 1 113 ? 35.543 -45.939 6.322 1.00 48.63 113 GLU A O 1
ATOM 862 N N . ALA A 1 114 ? 33.718 -45.931 7.636 1.00 43.14 114 ALA A N 1
ATOM 863 C CA . ALA A 1 114 ? 33.349 -47.307 7.301 1.00 43.69 114 ALA A CA 1
ATOM 864 C C . ALA A 1 114 ? 32.489 -47.390 6.040 1.00 50.09 114 ALA A C 1
ATOM 865 O O . ALA A 1 114 ? 32.790 -48.157 5.125 1.00 55.31 114 ALA A O 1
ATOM 867 N N . ALA A 1 115 ? 31.416 -46.606 5.999 1.00 44.46 115 ALA A N 1
ATOM 868 C CA . ALA A 1 115 ? 30.474 -46.633 4.881 1.00 47.11 115 ALA A CA 1
ATOM 869 C C . ALA A 1 115 ? 31.094 -46.318 3.510 1.00 54.33 115 ALA A C 1
ATOM 870 O O . ALA A 1 115 ? 30.666 -46.866 2.491 1.00 54.62 115 ALA A O 1
ATOM 872 N N . ASN A 1 116 ? 32.088 -45.431 3.483 1.00 52.95 116 ASN A N 1
ATOM 873 C CA . ASN A 1 116 ? 32.664 -44.971 2.217 1.00 54.54 116 ASN A CA 1
ATOM 874 C C . ASN A 1 116 ? 34.122 -45.387 2.003 1.00 52.43 116 ASN A C 1
ATOM 875 O O . ASN A 1 116 ? 34.680 -45.178 0.926 1.00 55.52 116 ASN A O 1
ATOM 880 N N . GLY A 1 117 ? 34.740 -45.956 3.032 1.00 50.12 117 GLY A N 1
ATOM 881 C CA . GLY A 1 117 ? 36.044 -46.579 2.877 1.00 48.27 117 GLY A CA 1
ATOM 882 C C . GLY A 1 117 ? 37.282 -45.736 3.134 1.00 54.50 117 GLY A C 1
ATOM 883 O O . GLY A 1 117 ? 38.376 -46.286 3.264 1.00 56.28 117 GLY A O 1
ATOM 884 N N . GLU A 1 118 ? 37.139 -44.416 3.212 1.00 44.93 118 GLU A N 1
ATOM 885 C CA . GLU A 1 118 ? 38.319 -43.563 3.354 1.00 47.20 118 GLU A CA 1
ATOM 886 C C . GLU A 1 118 ? 38.475 -42.931 4.732 1.00 44.98 118 GLU A C 1
ATOM 887 O O . GLU A 1 118 ? 37.490 -42.638 5.417 1.00 42.64 118 GLU A O 1
ATOM 893 N N . LYS A 1 119 ? 39.726 -42.687 5.110 1.00 38.53 119 LYS A N 1
ATOM 894 C CA . LYS A 1 119 ? 40.037 -41.986 6.347 1.00 35.08 119 LYS A CA 1
ATOM 895 C C . LYS A 1 119 ? 39.615 -40.520 6.268 1.00 37.21 119 LYS A C 1
ATOM 896 O O . LYS A 1 119 ? 39.894 -39.837 5.279 1.00 31.60 119 LYS A O 1
ATOM 902 N N . ILE A 1 120 ? 38.930 -40.057 7.315 1.00 33.21 120 ILE A N 1
ATOM 903 C CA . ILE A 1 120 ? 38.479 -38.670 7.435 1.00 31.44 120 ILE A CA 1
ATOM 904 C C . ILE A 1 120 ? 39.475 -37.909 8.300 1.00 32.04 120 ILE A C 1
ATOM 905 O O . ILE A 1 120 ? 39.843 -38.376 9.382 1.00 32.67 120 ILE A O 1
ATOM 910 N N . TYR A 1 121 ? 39.935 -36.750 7.832 1.00 25.85 121 TYR A N 1
ATOM 911 C CA . TYR A 1 121 ? 40.956 -36.003 8.569 1.00 27.06 121 TYR A CA 1
ATOM 912 C C . TYR A 1 121 ? 40.434 -34.840 9.411 1.00 26.46 121 TYR A C 1
ATOM 913 O O . TYR A 1 121 ? 41.222 -34.074 9.982 1.00 29.00 121 TYR A O 1
ATOM 922 N N . THR A 1 122 ? 39.114 -34.712 9.500 1.00 24.51 122 THR A N 1
ATOM 923 C CA . THR A 1 122 ? 38.517 -33.705 10.383 1.00 22.68 122 THR A CA 1
ATOM 924 C C . THR A 1 122 ? 39.064 -33.842 11.801 1.00 25.57 122 THR A C 1
ATOM 925 O O . THR A 1 122 ? 39.043 -34.937 12.374 1.00 27.67 122 THR A O 1
ATOM 929 N N . GLU A 1 123 ? 39.571 -32.741 12.352 1.00 23.89 123 GLU A N 1
ATOM 930 C CA . GLU A 1 123 ? 40.024 -32.713 13.743 1.00 26.03 123 GLU A CA 1
ATOM 931 C C . GLU A 1 123 ? 38.843 -32.400 14.644 1.00 27.64 123 GLU A C 1
ATOM 932 O O . GLU A 1 123 ? 38.141 -31.410 14.427 1.00 24.37 123 GLU A O 1
ATOM 938 N N . ILE A 1 124 ? 38.612 -33.243 15.645 1.00 23.79 124 ILE A N 1
ATOM 939 C CA . ILE A 1 124 ? 37.538 -33.011 16.603 1.00 22.51 124 ILE A CA 1
ATOM 940 C C . ILE A 1 124 ? 38.176 -32.517 17.890 1.00 27.98 124 ILE A C 1
ATOM 941 O O . ILE A 1 124 ? 38.812 -33.288 18.616 1.00 25.24 124 ILE A O 1
ATOM 946 N N . VAL A 1 125 ? 38.037 -31.219 18.152 1.00 21.75 125 VAL A N 1
ATOM 947 C CA . VAL A 1 125 ? 38.796 -30.562 19.211 1.00 24.99 125 VAL A CA 1
ATOM 948 C C . VAL A 1 125 ? 37.892 -29.700 20.077 1.00 23.41 125 VAL A C 1
ATOM 949 O O . VAL A 1 125 ? 36.840 -29.257 19.623 1.00 22.35 125 VAL A O 1
ATOM 953 N N . PRO A 1 126 ? 38.288 -29.458 21.338 1.00 25.22 126 PRO A N 1
ATOM 954 C CA . PRO A 1 126 ? 37.458 -28.627 22.219 1.00 24.94 126 PRO A CA 1
ATOM 955 C C . PRO A 1 126 ? 37.418 -27.170 21.772 1.00 23.52 126 PRO A C 1
ATOM 956 O O . PRO A 1 126 ? 38.451 -26.628 21.359 1.00 27.70 126 PRO A O 1
ATOM 960 N N . LEU A 1 127 ? 36.250 -26.543 21.843 1.00 21.34 127 LEU A N 1
ATOM 961 C CA . LEU A 1 127 ? 36.163 -25.131 21.481 1.00 21.55 127 LEU A CA 1
ATOM 962 C C . LEU A 1 127 ? 36.877 -24.304 22.536 1.00 26.88 127 LEU A C 1
ATOM 963 O O . LEU A 1 127 ? 36.616 -24.454 23.729 1.00 26.24 127 LEU A O 1
ATOM 968 N N . GLU A 1 128 ? 37.793 -23.450 22.095 1.00 23.35 128 GLU A N 1
ATOM 969 C CA . GLU A 1 128 ? 38.437 -22.504 22.989 1.00 25.00 128 GLU A CA 1
ATOM 970 C C . GLU A 1 128 ? 37.672 -21.191 22.848 1.00 24.55 128 GLU A C 1
ATOM 971 O O . GLU A 1 128 ? 36.600 -21.040 23.425 1.00 29.25 128 GLU A O 1
ATOM 977 N N . ASN A 1 129 ? 38.194 -20.255 22.062 1.00 21.89 129 ASN A N 1
ATOM 978 C CA . ASN A 1 129 ? 37.518 -18.976 21.842 1.00 21.44 129 ASN A CA 1
ATOM 979 C C . ASN A 1 129 ? 37.052 -18.844 20.383 1.00 21.36 129 ASN A C 1
ATOM 980 O O . ASN A 1 129 ? 37.782 -19.226 19.465 1.00 22.83 129 ASN A O 1
ATOM 985 N N . PHE A 1 130 ? 35.864 -18.283 20.167 1.00 20.81 130 PHE A N 1
ATOM 986 C CA . PHE A 1 130 ? 35.411 -17.957 18.808 1.00 19.21 130 PHE A CA 1
ATOM 987 C C . PHE A 1 130 ? 35.392 -16.442 18.654 1.00 17.95 130 PHE A C 1
ATOM 988 O O . PHE A 1 130 ? 34.839 -15.732 19.504 1.00 20.61 130 PHE A O 1
ATOM 996 N N . TYR A 1 131 ? 36.013 -15.945 17.584 1.00 16.73 131 TYR A N 1
ATOM 997 C CA . TYR A 1 131 ? 36.100 -14.512 17.323 1.00 17.33 131 TYR A CA 1
ATOM 998 C C . TYR A 1 131 ? 35.302 -14.145 16.086 1.00 22.23 131 TYR A C 1
ATOM 999 O O . TYR A 1 131 ? 35.592 -14.640 15.001 1.00 20.16 131 TYR A O 1
ATOM 1008 N N . LEU A 1 132 ? 34.309 -13.274 16.246 1.00 18.23 132 LEU A N 1
ATOM 1009 C CA . LEU A 1 132 ? 33.474 -12.834 15.125 1.00 17.12 132 LEU A CA 1
ATOM 1010 C C . LEU A 1 132 ? 34.286 -12.210 13.997 1.00 19.63 132 LEU A C 1
ATOM 1011 O O . LEU A 1 132 ? 35.199 -11.419 14.254 1.00 21.64 132 LEU A O 1
ATOM 1016 N N . ALA A 1 133 ? 33.960 -12.563 12.749 1.00 19.07 133 ALA A N 1
ATOM 1017 C CA . ALA A 1 133 ? 34.616 -11.970 11.579 1.00 18.94 133 ALA A CA 1
ATOM 1018 C C . ALA A 1 133 ? 34.082 -10.575 11.287 1.00 20.63 133 ALA A C 1
ATOM 1019 O O . ALA A 1 133 ? 33.036 -10.180 11.801 1.00 21.16 133 ALA A O 1
ATOM 1021 N N . GLU A 1 134 ? 34.798 -9.850 10.426 1.00 23.86 134 GLU A N 1
ATOM 1022 C CA . GLU A 1 134 ? 34.412 -8.505 9.984 1.00 23.65 134 GLU A CA 1
ATOM 1023 C C . GLU A 1 134 ? 33.003 -8.465 9.404 1.00 25.42 134 GLU A C 1
ATOM 1024 O O . GLU A 1 134 ? 32.568 -9.436 8.794 1.00 23.30 134 GLU A O 1
ATOM 1030 N N . GLY A 1 135 ? 32.302 -7.342 9.573 1.00 24.01 135 GLY A N 1
ATOM 1031 C CA . GLY A 1 135 ? 30.926 -7.220 9.112 1.00 23.92 135 GLY A CA 1
ATOM 1032 C C . GLY A 1 135 ? 30.722 -7.556 7.644 1.00 22.24 135 GLY A C 1
ATOM 1033 O O . GLY A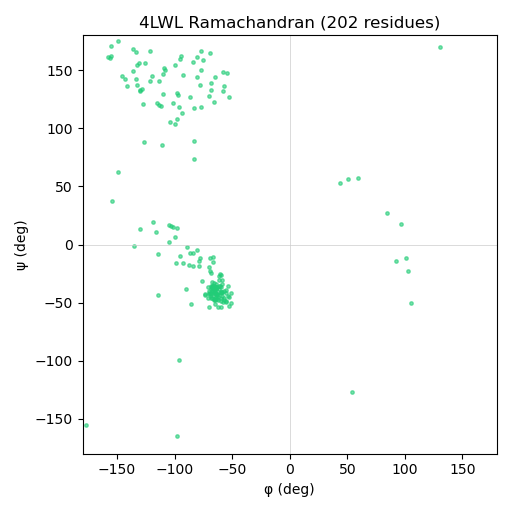 1 135 ? 29.701 -8.136 7.251 1.00 24.02 135 GLY A O 1
ATOM 1034 N N . TYR A 1 136 ? 31.698 -7.211 6.817 1.00 22.44 136 TYR A N 1
ATOM 1035 C CA . TYR A 1 136 ? 31.563 -7.466 5.388 1.00 23.24 136 TYR A CA 1
ATOM 1036 C C . TYR A 1 136 ? 31.549 -8.952 5.027 1.00 23.84 136 TYR A C 1
ATOM 1037 O O . TYR A 1 136 ? 31.167 -9.308 3.921 1.00 22.31 136 TYR A O 1
ATOM 1046 N N . HIS A 1 137 ? 31.960 -9.813 5.961 1.00 21.77 137 HIS A N 1
ATOM 1047 C CA . HIS A 1 137 ? 31.908 -11.256 5.741 1.00 18.42 137 HIS A CA 1
ATOM 1048 C C . HIS A 1 137 ? 30.576 -11.888 6.124 1.00 19.48 137 HIS A C 1
ATOM 1049 O O . HIS A 1 137 ? 30.298 -13.012 5.700 1.00 19.90 137 HIS A O 1
ATOM 1056 N N . GLN A 1 138 ? 29.766 -11.191 6.926 1.00 18.57 138 GLN A N 1
ATOM 1057 C CA . GLN A 1 138 ? 28.498 -11.751 7.423 1.00 20.11 138 GLN A CA 1
ATOM 1058 C C . GLN A 1 138 ? 27.407 -11.715 6.353 1.00 21.92 138 GLN A C 1
ATOM 1059 O O . GLN A 1 138 ? 27.252 -10.699 5.663 1.00 22.73 138 GLN A O 1
ATOM 1065 N N . LYS A 1 139 ? 26.645 -12.806 6.239 1.00 20.13 139 LYS A N 1
ATOM 1066 C CA . LYS A 1 139 ? 25.555 -12.925 5.250 1.00 16.49 139 LYS A CA 1
ATOM 1067 C C . LYS A 1 139 ? 26.024 -12.389 3.908 1.00 19.59 139 LYS A C 1
ATOM 1068 O O . LYS A 1 139 ? 25.379 -11.522 3.294 1.00 20.12 139 LYS A O 1
ATOM 1074 N N . TYR A 1 140 ? 27.160 -12.920 3.470 1.00 19.18 140 TYR A N 1
ATOM 1075 C CA . TYR A 1 140 ? 27.921 -12.367 2.353 1.00 19.33 140 TYR A CA 1
ATOM 1076 C C . TYR A 1 140 ? 27.100 -12.177 1.071 1.00 22.25 140 TYR A C 1
ATOM 1077 O O . TYR A 1 140 ? 27.205 -11.140 0.408 1.00 21.11 140 TYR A O 1
ATOM 1086 N N . TYR A 1 141 ? 26.286 -13.161 0.714 1.00 18.39 141 TYR A N 1
ATOM 1087 C CA . TYR A 1 141 ? 25.526 -13.061 -0.533 1.00 20.39 141 TYR A CA 1
ATOM 1088 C C . TYR A 1 141 ? 24.419 -12.025 -0.438 1.00 22.96 141 TYR A C 1
ATOM 1089 O O . TYR A 1 141 ? 24.258 -11.201 -1.344 1.00 22.73 141 TYR A O 1
ATOM 1098 N N . LEU A 1 142 ? 23.668 -12.058 0.657 1.00 17.35 142 LEU A N 1
ATOM 1099 C CA . LEU A 1 142 ? 22.613 -11.055 0.884 1.00 19.52 142 LEU A CA 1
ATOM 1100 C C . LEU A 1 142 ? 23.213 -9.655 0.910 1.00 21.93 142 LEU A C 1
ATOM 1101 O O . LEU A 1 142 ? 22.700 -8.732 0.278 1.00 22.57 142 LEU A O 1
ATOM 1106 N N . GLN A 1 143 ? 24.313 -9.495 1.637 1.00 20.59 143 GLN A N 1
ATOM 1107 C CA . GLN A 1 143 ? 24.903 -8.166 1.820 1.00 24.95 143 GLN A CA 1
ATOM 1108 C C . GLN A 1 143 ? 25.285 -7.543 0.479 1.00 26.94 143 GLN A C 1
ATOM 1109 O O . GLN A 1 143 ? 25.310 -6.321 0.335 1.00 30.43 143 GLN A O 1
ATOM 1115 N N . ASN A 1 144 ? 25.555 -8.394 -0.507 1.00 24.00 144 ASN A N 1
ATOM 1116 C CA . ASN A 1 144 ? 25.958 -7.927 -1.833 1.00 29.46 144 ASN A CA 1
ATOM 1117 C C . ASN A 1 144 ? 24.851 -8.004 -2.878 1.00 28.42 144 ASN A C 1
ATOM 1118 O O . ASN A 1 144 ? 25.110 -7.928 -4.088 1.00 31.00 144 ASN A O 1
ATOM 1123 N N . THR A 1 145 ? 23.621 -8.155 -2.385 1.00 24.78 145 THR A N 1
ATOM 1124 C CA . THR A 1 145 ? 22.405 -8.033 -3.183 1.00 26.63 145 THR A CA 1
ATOM 1125 C C . THR A 1 145 ? 21.715 -6.759 -2.709 1.00 29.57 145 THR A C 1
ATOM 1126 O O . THR A 1 145 ? 20.837 -6.787 -1.845 1.00 27.38 145 THR A O 1
ATOM 1130 N N . THR A 1 146 ? 22.130 -5.642 -3.296 1.00 29.78 146 THR A N 1
ATOM 1131 C CA . THR A 1 146 ? 21.904 -4.313 -2.726 1.00 31.15 146 THR A CA 1
ATOM 1132 C C . THR A 1 146 ? 20.469 -3.945 -2.355 1.00 29.71 146 THR A C 1
ATOM 1133 O O . THR A 1 146 ? 20.209 -3.552 -1.219 1.00 32.28 146 THR A O 1
ATOM 1137 N N . LYS A 1 147 ? 19.538 -4.079 -3.292 1.00 29.88 147 LYS A N 1
ATOM 1138 C CA . LYS A 1 147 ? 18.165 -3.653 -3.032 1.00 32.36 147 LYS A CA 1
ATOM 1139 C C . LYS A 1 147 ? 17.499 -4.479 -1.927 1.00 30.86 147 LYS A C 1
ATOM 1140 O O . LYS A 1 147 ? 16.863 -3.923 -1.026 1.00 29.69 147 LYS A O 1
ATOM 1146 N N . LEU A 1 148 ? 17.643 -5.802 -1.996 1.00 25.74 148 LEU A N 1
ATOM 1147 C CA . LEU A 1 148 ? 17.097 -6.681 -0.964 1.00 25.16 148 LEU A CA 1
ATOM 1148 C C . LEU A 1 148 ? 17.743 -6.386 0.398 1.00 24.50 148 LEU A C 1
ATOM 1149 O O . LEU A 1 148 ? 17.056 -6.283 1.412 1.00 22.65 148 LEU A O 1
ATOM 1154 N N . TYR A 1 149 ? 19.062 -6.240 0.399 1.00 22.92 149 TYR A N 1
ATOM 1155 C CA . TYR A 1 149 ? 19.824 -5.962 1.612 1.00 23.65 149 TYR A CA 1
ATOM 1156 C C . TYR A 1 149 ? 19.392 -4.659 2.283 1.00 25.79 149 TYR A C 1
ATOM 1157 O O . TYR A 1 149 ? 19.171 -4.624 3.490 1.00 23.24 149 TYR A O 1
ATOM 1166 N N . GLN A 1 150 ? 19.287 -3.585 1.503 1.00 26.59 150 GLN A N 1
ATOM 1167 C CA . GLN A 1 150 ? 18.923 -2.291 2.075 1.00 27.16 150 GLN A CA 1
ATOM 1168 C C . GLN A 1 150 ? 17.491 -2.282 2.593 1.00 27.98 150 GLN A C 1
ATOM 1169 O O . GLN A 1 150 ? 17.196 -1.665 3.623 1.00 28.69 150 GLN A O 1
ATOM 1175 N N . THR A 1 151 ? 16.605 -2.979 1.887 1.00 26.40 151 THR A N 1
ATOM 1176 C CA . THR A 1 151 ? 15.211 -3.098 2.294 1.00 28.85 151 THR A CA 1
ATOM 1177 C C . THR A 1 151 ? 15.083 -3.868 3.610 1.00 27.96 151 THR A C 1
ATOM 1178 O O . THR A 1 151 ? 14.385 -3.443 4.538 1.00 23.99 151 THR A O 1
ATOM 1182 N N . LEU A 1 152 ? 15.758 -5.010 3.689 1.00 23.73 152 LEU A N 1
ATOM 1183 C CA . LEU A 1 152 ? 15.735 -5.814 4.902 1.00 24.15 152 LEU A CA 1
ATOM 1184 C C . LEU A 1 152 ? 16.439 -5.116 6.073 1.00 23.40 152 LEU A C 1
ATOM 1185 O O . LEU A 1 152 ? 16.016 -5.239 7.209 1.00 24.19 152 LEU A O 1
ATOM 1190 N N . LYS A 1 153 ? 17.525 -4.403 5.798 1.00 23.48 153 LYS A N 1
ATOM 1191 C CA . LYS A 1 153 ? 18.275 -3.779 6.879 1.00 24.33 153 LYS A CA 1
ATOM 1192 C C . LYS A 1 153 ? 17.428 -2.710 7.568 1.00 28.07 153 LYS A C 1
ATOM 1193 O O . LYS A 1 153 ? 17.486 -2.557 8.785 1.00 29.96 153 LYS A O 1
ATOM 1199 N N . ALA A 1 154 ? 16.626 -1.992 6.790 1.00 28.27 154 ALA A N 1
ATOM 1200 C CA . ALA A 1 154 ? 15.763 -0.951 7.352 1.00 28.89 154 ALA A CA 1
ATOM 1201 C C . ALA A 1 154 ? 14.630 -1.558 8.171 1.00 33.49 154 ALA A C 1
ATOM 1202 O O . ALA A 1 154 ? 14.297 -1.068 9.253 1.00 31.81 154 ALA A O 1
ATOM 1204 N N . ILE A 1 155 ? 14.040 -2.629 7.650 1.00 28.13 155 ILE A N 1
ATOM 1205 C CA . ILE A 1 155 ? 13.002 -3.363 8.364 1.00 25.86 155 ILE A CA 1
ATOM 1206 C C . ILE A 1 155 ? 13.500 -3.893 9.709 1.00 27.63 155 ILE A C 1
ATOM 1207 O O . ILE A 1 155 ? 12.778 -3.854 10.705 1.00 27.82 155 ILE A O 1
ATOM 1212 N N . TYR A 1 156 ? 14.734 -4.389 9.741 1.00 24.57 156 TYR A N 1
ATOM 1213 C CA . TYR A 1 156 ? 15.278 -4.957 10.968 1.00 28.04 156 TYR A CA 1
ATOM 1214 C C . TYR A 1 156 ? 15.939 -3.941 11.908 1.00 26.56 156 TYR A C 1
ATOM 1215 O O . TYR A 1 156 ? 16.304 -4.281 13.037 1.00 27.33 156 TYR A O 1
ATOM 1224 N N . GLY A 1 157 ? 16.090 -2.703 11.451 1.00 26.55 157 GLY A N 1
ATOM 1225 C CA . GLY A 1 157 ? 16.635 -1.655 12.301 1.00 26.25 157 GLY A CA 1
ATOM 1226 C C . GLY A 1 157 ? 18.148 -1.589 12.353 1.00 30.20 157 GLY A C 1
ATOM 1227 O O . GLY A 1 157 ? 18.725 -1.125 13.340 1.00 29.88 157 GLY A O 1
ATOM 1228 N N . GLY A 1 158 ? 18.809 -2.042 11.294 1.00 24.92 158 GLY A N 1
ATOM 1229 C CA . GLY A 1 158 ? 20.252 -1.904 11.236 1.00 26.13 158 GLY A CA 1
ATOM 1230 C C . GLY A 1 158 ? 20.981 -3.183 10.883 1.00 28.01 158 GLY A C 1
ATOM 1231 O O . GLY A 1 158 ? 20.388 -4.265 10.859 1.00 24.67 158 GLY A O 1
ATOM 1232 N N . PHE A 1 159 ? 22.275 -3.050 10.620 1.00 24.44 159 PHE A N 1
ATOM 1233 C CA . PHE A 1 159 ? 23.115 -4.168 10.209 1.00 28.10 159 PHE A CA 1
ATOM 1234 C C . PHE A 1 159 ? 23.166 -5.297 11.237 1.00 30.79 159 PHE A C 1
ATOM 1235 O O . PHE A 1 159 ? 22.928 -6.451 10.897 1.00 27.32 159 PHE A O 1
ATOM 1243 N N . GLY A 1 160 ? 23.502 -4.975 12.484 1.00 24.29 160 GLY A N 1
ATOM 1244 C CA . GLY A 1 160 ? 23.593 -5.988 13.522 1.00 27.71 160 GLY A CA 1
ATOM 1245 C C . GLY A 1 160 ? 22.312 -6.780 13.719 1.00 28.30 160 GLY A C 1
ATOM 1246 O O . GLY A 1 160 ? 22.344 -8.010 13.784 1.00 25.43 160 GLY A O 1
ATOM 1247 N N . ASN A 1 161 ? 21.179 -6.089 13.824 1.00 25.24 161 ASN A N 1
ATOM 1248 C CA . ASN A 1 161 ? 19.895 -6.768 13.972 1.00 25.39 161 ASN A CA 1
ATOM 1249 C C . ASN A 1 161 ? 19.601 -7.694 12.788 1.00 22.75 161 ASN A C 1
ATOM 1250 O O . ASN A 1 161 ? 19.081 -8.805 12.960 1.00 24.87 161 ASN A O 1
ATOM 1255 N N . LEU A 1 162 ? 19.914 -7.230 11.584 1.00 21.59 162 LEU A N 1
ATOM 1256 C CA . LEU A 1 162 ? 19.648 -8.035 10.388 1.00 21.83 162 LEU A CA 1
ATOM 1257 C C . LEU A 1 162 ? 20.492 -9.310 10.379 1.00 22.36 162 LEU A C 1
ATOM 1258 O O . LEU A 1 162 ? 19.958 -10.416 10.205 1.00 22.59 162 LEU A O 1
ATOM 1263 N N . VAL A 1 163 ? 21.801 -9.181 10.569 1.00 22.11 163 VAL A N 1
ATOM 1264 C CA . VAL A 1 163 ? 22.646 -10.363 10.408 1.00 25.75 163 VAL A CA 1
ATOM 1265 C C . VAL A 1 163 ? 22.458 -11.399 11.507 1.00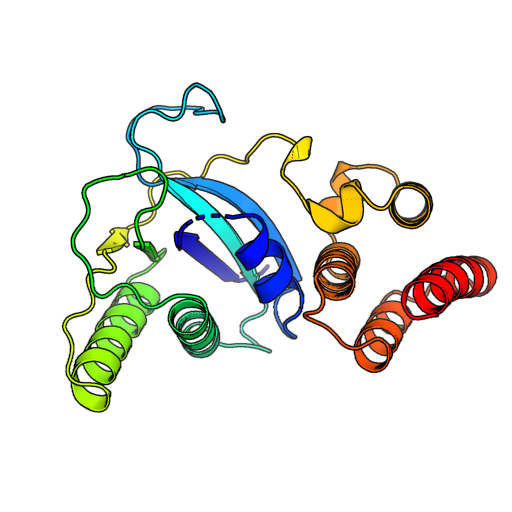 24.19 163 VAL A C 1
ATOM 1266 O O . VAL A 1 163 ? 22.783 -12.574 11.306 1.00 23.32 163 VAL A O 1
ATOM 1270 N N . ARG A 1 164 ? 21.899 -10.986 12.647 1.00 22.84 164 ARG A N 1
ATOM 1271 C CA . ARG A 1 164 ? 21.574 -11.934 13.721 1.00 24.79 164 ARG A CA 1
ATOM 1272 C C . ARG A 1 164 ? 20.225 -12.635 13.543 1.00 20.48 164 ARG A C 1
ATOM 1273 O O . ARG A 1 164 ? 19.883 -13.540 14.323 1.00 23.81 164 ARG A O 1
ATOM 1281 N N . SER A 1 165 ? 19.437 -12.215 12.555 1.00 20.50 165 SER A N 1
ATOM 1282 C CA . SER A 1 165 ? 18.073 -12.742 12.418 1.00 22.07 165 SER A CA 1
ATOM 1283 C C . SER A 1 165 ? 18.009 -14.055 11.662 1.00 21.81 165 SER A C 1
ATOM 1284 O O . SER A 1 165 ? 18.903 -14.388 10.878 1.00 18.58 165 SER A O 1
ATOM 1287 N N . THR A 1 166 ? 16.941 -14.805 11.901 1.00 19.99 166 THR A N 1
ATOM 1288 C CA . THR A 1 166 ? 16.717 -16.032 11.161 1.00 20.01 166 THR A CA 1
ATOM 1289 C C . THR A 1 166 ? 16.397 -15.725 9.703 1.00 20.34 166 THR A C 1
ATOM 1290 O O . THR A 1 166 ? 16.883 -16.399 8.788 1.00 18.04 166 THR A O 1
ATOM 1294 N N . LEU A 1 167 ? 15.569 -14.711 9.469 1.00 18.87 167 LEU A N 1
ATOM 1295 C CA . LEU A 1 167 ? 15.182 -14.409 8.095 1.00 21.07 167 LEU A CA 1
ATOM 1296 C C . LEU A 1 167 ? 16.387 -14.025 7.225 1.00 18.49 167 LEU A C 1
ATOM 1297 O O . LEU A 1 167 ? 16.431 -14.375 6.050 1.00 19.31 167 LEU A O 1
ATOM 1302 N N . ALA A 1 168 ? 17.367 -13.320 7.784 1.00 16.58 168 ALA A N 1
ATOM 1303 C CA . ALA A 1 168 ? 18.545 -12.984 6.990 1.00 15.20 168 ALA A CA 1
ATOM 1304 C C . ALA A 1 168 ? 19.332 -14.234 6.641 1.00 16.82 168 ALA A C 1
ATOM 1305 O O . ALA A 1 168 ? 19.919 -14.322 5.561 1.00 17.19 168 ALA A O 1
ATOM 1307 N N . ALA A 1 169 ? 19.365 -15.188 7.561 1.00 17.36 169 ALA A N 1
ATOM 1308 C CA . ALA A 1 169 ? 20.083 -16.436 7.288 1.00 18.45 169 ALA A CA 1
ATOM 1309 C C . ALA A 1 169 ? 19.411 -17.174 6.127 1.00 19.84 169 ALA A C 1
ATOM 1310 O O . ALA A 1 169 ? 20.080 -17.712 5.240 1.00 19.47 169 ALA A O 1
ATOM 1312 N N . ARG A 1 170 ? 18.084 -17.195 6.138 1.00 16.82 170 ARG A N 1
ATOM 1313 C CA . ARG A 1 170 ? 17.316 -17.844 5.068 1.00 18.80 170 ARG A CA 1
ATOM 1314 C C . ARG A 1 170 ? 17.431 -17.108 3.734 1.00 19.25 170 ARG A C 1
ATOM 1315 O O . ARG A 1 170 ? 17.570 -17.734 2.681 1.00 20.57 170 ARG A O 1
ATOM 1323 N N . MET A 1 171 ? 17.380 -15.776 3.775 1.00 18.51 171 MET A N 1
ATOM 1324 C CA . MET A 1 171 ? 17.521 -14.961 2.572 1.00 18.93 171 MET A CA 1
ATOM 1325 C C . MET A 1 171 ? 18.900 -15.107 1.945 1.00 19.36 171 MET A C 1
ATOM 1326 O O . MET A 1 171 ? 19.036 -15.124 0.719 1.00 19.68 171 MET A O 1
ATOM 1331 N N . ASN A 1 172 ? 19.927 -15.202 2.784 1.00 18.34 172 ASN A N 1
ATOM 1332 C CA . ASN A 1 172 ? 21.289 -15.398 2.298 1.00 17.47 172 ASN A CA 1
ATOM 1333 C C . ASN A 1 172 ? 21.383 -16.758 1.602 1.00 17.39 172 ASN A C 1
ATOM 1334 O O . ASN A 1 172 ? 22.019 -16.887 0.555 1.00 19.03 172 ASN A O 1
ATOM 1339 N N . GLY A 1 173 ? 20.743 -17.770 2.180 1.00 18.13 173 GLY A N 1
ATOM 1340 C CA . GLY A 1 173 ? 20.716 -19.094 1.567 1.00 18.56 173 GLY A CA 1
ATOM 1341 C C . GLY A 1 173 ? 19.974 -19.105 0.240 1.00 21.04 173 GLY A C 1
ATOM 1342 O O . GLY A 1 173 ? 20.408 -19.757 -0.712 1.00 20.93 173 GLY A O 1
ATOM 1343 N N . TYR A 1 174 ? 18.855 -18.386 0.177 1.00 18.48 174 TYR A N 1
ATOM 1344 C CA . TYR A 1 174 ? 18.080 -18.243 -1.060 1.00 20.93 174 TYR A CA 1
ATOM 1345 C C . TYR A 1 174 ? 18.918 -17.644 -2.190 1.00 22.89 174 TYR A C 1
ATOM 1346 O O . TYR A 1 174 ? 18.940 -18.170 -3.303 1.00 20.56 174 TYR A O 1
ATOM 1355 N N . ILE A 1 175 ? 19.607 -16.542 -1.904 1.00 18.92 175 ILE A N 1
ATOM 1356 C CA . ILE A 1 175 ? 20.463 -15.903 -2.898 1.00 21.45 175 ILE A CA 1
ATOM 1357 C C . ILE A 1 175 ? 21.566 -16.846 -3.395 1.00 24.77 175 ILE A C 1
ATOM 1358 O O . ILE A 1 175 ? 21.941 -16.824 -4.577 1.00 20.97 175 ILE A O 1
ATOM 1363 N N . ALA A 1 176 ? 22.090 -17.674 -2.491 1.00 21.58 176 ALA A N 1
ATOM 1364 C CA . ALA A 1 176 ? 23.174 -18.590 -2.844 1.00 19.44 176 ALA A CA 1
ATOM 1365 C C . ALA A 1 176 ? 22.676 -19.820 -3.603 1.00 21.65 176 ALA A C 1
ATOM 1366 O O . ALA A 1 176 ? 23.478 -20.605 -4.128 1.00 25.05 176 ALA A O 1
ATOM 1368 N N . GLY A 1 177 ? 21.364 -20.006 -3.626 1.00 23.24 177 GLY A N 1
ATOM 1369 C CA . GLY A 1 177 ? 20.761 -21.101 -4.372 1.00 26.45 177 GLY A CA 1
ATOM 1370 C C . GLY A 1 177 ? 20.458 -22.319 -3.518 1.00 27.57 177 GLY A C 1
ATOM 1371 O O . GLY A 1 177 ? 20.254 -23.406 -4.055 1.00 28.18 177 GLY A O 1
ATOM 1372 N N . ASN A 1 178 ? 20.426 -22.151 -2.195 1.00 24.37 178 ASN A N 1
ATOM 1373 C CA . ASN A 1 178 ? 20.246 -23.295 -1.288 1.00 23.36 178 ASN A CA 1
ATOM 1374 C C . ASN A 1 178 ? 18.866 -23.402 -0.670 1.00 25.67 178 ASN A C 1
ATOM 1375 O O . ASN A 1 178 ? 18.610 -24.294 0.141 1.00 26.42 178 ASN A O 1
ATOM 1380 N N . LEU A 1 179 ? 17.974 -22.491 -1.038 1.00 22.10 179 LEU A N 1
ATOM 1381 C CA . LEU A 1 179 ? 16.630 -22.509 -0.481 1.00 22.02 179 LEU A CA 1
ATOM 1382 C C . LEU A 1 179 ? 15.658 -22.136 -1.587 1.00 25.38 179 LEU A C 1
ATOM 1383 O O . LEU A 1 179 ? 15.932 -21.215 -2.358 1.00 27.90 179 LEU A O 1
ATOM 1388 N N . SER A 1 180 ? 14.536 -22.847 -1.689 1.00 25.88 180 SER A N 1
ATOM 1389 C CA . SER A 1 180 ? 13.578 -22.546 -2.753 1.00 31.73 180 SER A CA 1
ATOM 1390 C C . SER A 1 180 ? 12.805 -21.276 -2.420 1.00 31.50 180 SER A C 1
ATOM 1391 O O . SER A 1 180 ? 12.728 -20.874 -1.259 1.00 26.93 180 SER A O 1
ATOM 1394 N N . ILE A 1 181 ? 12.225 -20.635 -3.430 1.00 34.40 181 ILE A N 1
ATOM 1395 C CA . ILE A 1 181 ? 11.425 -19.447 -3.162 1.00 29.77 181 ILE A CA 1
ATOM 1396 C C . ILE A 1 181 ? 10.186 -19.823 -2.355 1.00 32.58 181 ILE A C 1
ATOM 1397 O O . ILE A 1 181 ? 9.735 -19.065 -1.500 1.00 34.75 181 ILE A O 1
ATOM 1402 N N . ALA A 1 182 ? 9.657 -21.017 -2.598 1.00 35.28 182 ALA A N 1
ATOM 1403 C CA . ALA A 1 182 ? 8.495 -21.482 -1.856 1.00 34.24 182 ALA A CA 1
ATOM 1404 C C . ALA A 1 182 ? 8.795 -21.609 -0.359 1.00 35.06 182 ALA A C 1
ATOM 1405 O O . ALA A 1 182 ? 7.986 -21.204 0.479 1.00 34.66 182 ALA A O 1
ATOM 1407 N N . SER A 1 183 ? 9.962 -22.161 -0.029 1.00 32.31 183 SER A N 1
ATOM 1408 C CA . SER A 1 183 ? 10.396 -22.252 1.359 1.00 32.47 183 SER A CA 1
ATOM 1409 C C . SER A 1 183 ? 10.662 -20.870 1.954 1.00 29.58 183 SER A C 1
ATOM 1410 O O . SER A 1 183 ? 10.333 -20.610 3.111 1.00 30.67 183 SER A O 1
ATOM 1413 N N . LEU A 1 184 ? 11.268 -19.991 1.162 1.00 30.66 184 LEU A N 1
ATOM 1414 C CA . LEU A 1 184 ? 11.567 -18.642 1.631 1.00 29.71 184 LEU A CA 1
ATOM 1415 C C . LEU A 1 184 ? 10.285 -17.900 2.010 1.00 31.49 184 LEU A C 1
ATOM 1416 O O . LEU A 1 184 ? 10.238 -17.190 3.022 1.00 31.05 184 LEU A O 1
ATOM 1421 N N . LYS A 1 185 ? 9.239 -18.071 1.204 1.00 31.55 185 LYS A N 1
ATOM 1422 C CA . LYS A 1 185 ? 7.983 -17.367 1.449 1.00 32.90 185 LYS A CA 1
ATOM 1423 C C . LYS A 1 185 ? 7.315 -17.783 2.751 1.00 32.84 185 LYS A C 1
ATOM 1424 O O . LYS A 1 185 ? 6.725 -16.951 3.445 1.00 34.12 185 LYS A O 1
ATOM 1430 N N . GLU A 1 186 ? 7.417 -19.065 3.092 1.00 32.32 186 GLU A N 1
ATOM 1431 C CA . GLU A 1 186 ? 6.960 -19.550 4.393 1.00 34.05 186 GLU A CA 1
ATOM 1432 C C . GLU A 1 186 ? 7.766 -18.930 5.546 1.00 36.27 186 GLU A C 1
ATOM 1433 O O . GLU A 1 186 ? 7.228 -18.687 6.630 1.00 37.93 186 GLU A O 1
ATOM 1439 N N . GLU A 1 187 ? 9.054 -18.683 5.316 1.00 34.56 187 GLU A N 1
ATOM 1440 C CA . GLU A 1 187 ? 9.897 -18.043 6.331 1.00 32.49 187 GLU A CA 1
ATOM 1441 C C . GLU A 1 187 ? 9.517 -16.572 6.521 1.00 34.17 187 GLU A C 1
ATOM 1442 O O . GLU A 1 187 ? 9.490 -16.074 7.647 1.00 34.73 187 GLU A O 1
ATOM 1448 N N . MET A 1 188 ? 9.222 -15.882 5.420 1.00 33.45 188 MET A N 1
ATOM 1449 C CA . MET A 1 188 ? 8.764 -14.492 5.491 1.00 31.50 188 MET A CA 1
ATOM 1450 C C . MET A 1 188 ? 7.452 -14.394 6.266 1.00 38.50 188 MET A C 1
ATOM 1451 O O . MET A 1 188 ? 7.236 -13.452 7.027 1.00 34.37 188 MET A O 1
ATOM 1456 N N . ASP A 1 189 ? 6.576 -15.373 6.064 1.00 36.72 189 ASP A N 1
ATOM 1457 C CA . ASP A 1 189 ? 5.289 -15.393 6.752 1.00 40.16 189 ASP A CA 1
ATOM 1458 C C . ASP A 1 189 ? 5.453 -15.445 8.266 1.00 43.75 189 ASP A C 1
ATOM 1459 O O . ASP A 1 189 ? 4.677 -14.839 9.008 1.00 43.54 189 ASP A O 1
ATOM 1464 N N . LEU A 1 190 ? 6.475 -16.166 8.720 1.00 39.71 190 LEU A N 1
ATOM 1465 C CA . LEU A 1 190 ? 6.737 -16.322 10.147 1.00 38.93 190 LEU A CA 1
ATOM 1466 C C . LEU A 1 190 ? 7.033 -15.006 10.859 1.00 41.24 190 LEU A C 1
ATOM 1467 O O . LEU A 1 190 ? 6.736 -14.848 12.045 1.00 43.58 190 LEU A O 1
ATOM 1472 N N . VAL A 1 191 ? 7.622 -14.063 10.134 1.00 37.78 191 VAL A N 1
ATOM 1473 C CA . VAL A 1 191 ? 8.081 -12.814 10.729 1.00 36.62 191 VAL A CA 1
ATOM 1474 C C . VAL A 1 191 ? 6.913 -11.837 10.941 1.00 44.74 191 VAL A C 1
ATOM 1475 O O . VAL A 1 191 ? 7.003 -10.910 11.753 1.00 43.48 191 VAL A O 1
ATOM 1479 N N . GLU A 1 192 ? 5.811 -12.083 10.231 1.00 42.27 192 GLU A N 1
ATOM 1480 C CA . GLU A 1 192 ? 4.584 -11.289 10.364 1.00 46.91 192 GLU A CA 1
ATOM 1481 C C . GLU A 1 192 ? 4.809 -9.820 10.050 1.00 45.71 192 GLU A C 1
ATOM 1482 O O . GLU A 1 192 ? 4.554 -8.950 10.887 1.00 47.46 192 GLU A O 1
ATOM 1488 N N . LEU A 1 193 ? 5.294 -9.552 8.844 1.00 44.93 193 LEU A N 1
ATOM 1489 C CA . LEU A 1 193 ? 5.523 -8.186 8.396 1.00 46.29 193 LEU A CA 1
ATOM 1490 C C . LEU A 1 193 ? 4.190 -7.545 8.015 1.00 50.17 193 LEU A C 1
ATOM 1491 O O . LEU A 1 193 ? 3.259 -8.242 7.599 1.00 47.34 193 LEU A O 1
ATOM 1496 N N . PRO A 1 194 ? 4.089 -6.215 8.168 1.00 48.18 194 PRO A N 1
ATOM 1497 C CA . PRO A 1 194 ? 2.946 -5.489 7.606 1.00 49.91 194 PRO A CA 1
ATOM 1498 C C . PRO A 1 194 ? 2.903 -5.735 6.103 1.00 51.59 194 PRO A C 1
ATOM 1499 O O . PRO A 1 194 ? 3.959 -5.913 5.488 1.00 50.46 194 PRO A O 1
ATOM 1503 N N . GLU A 1 195 ? 1.709 -5.745 5.522 1.00 50.33 195 GLU A N 1
ATOM 1504 C CA . GLU A 1 195 ? 1.528 -6.254 4.166 1.00 53.59 195 GLU A CA 1
ATOM 1505 C C . GLU A 1 195 ? 2.311 -5.498 3.094 1.00 50.67 195 GLU A C 1
ATOM 1506 O O . GLU A 1 195 ? 2.660 -6.071 2.061 1.00 51.49 195 GLU A O 1
ATOM 1512 N N . ASP A 1 196 ? 2.596 -4.221 3.332 1.00 49.89 196 ASP A N 1
ATOM 1513 C CA . ASP A 1 196 ? 3.347 -3.442 2.348 1.00 50.85 196 ASP A CA 1
ATOM 1514 C C . ASP A 1 196 ? 4.837 -3.795 2.366 1.00 46.45 196 ASP A C 1
ATOM 1515 O O . ASP A 1 196 ? 5.514 -3.722 1.336 1.00 44.33 196 ASP A O 1
ATOM 1520 N N . GLN A 1 197 ? 5.347 -4.161 3.539 1.00 46.84 197 GLN A N 1
ATOM 1521 C CA . GLN A 1 197 ? 6.730 -4.613 3.646 1.00 44.54 197 GLN A CA 1
ATOM 1522 C C . GLN A 1 197 ? 6.859 -6.012 3.054 1.00 38.03 197 GLN A C 1
ATOM 1523 O O . GLN A 1 197 ? 7.802 -6.291 2.315 1.00 38.81 197 GLN A O 1
ATOM 1529 N N . TYR A 1 198 ? 5.901 -6.879 3.365 1.00 38.94 198 TYR A N 1
ATOM 1530 C CA . TYR A 1 198 ? 5.867 -8.219 2.788 1.00 40.81 198 TYR A CA 1
ATOM 1531 C C . TYR A 1 198 ? 5.875 -8.170 1.256 1.00 39.12 198 TYR A C 1
ATOM 1532 O O . TYR A 1 198 ? 6.664 -8.861 0.615 1.00 36.29 198 TYR A O 1
ATOM 1541 N N . GLU A 1 199 ? 5.010 -7.344 0.674 1.00 40.56 199 GLU A N 1
ATOM 1542 C CA . GLU A 1 199 ? 4.918 -7.231 -0.783 1.00 38.83 199 GLU A CA 1
ATOM 1543 C C . GLU A 1 199 ? 6.159 -6.617 -1.427 1.00 36.04 199 GLU A C 1
ATOM 1544 O O . GLU A 1 199 ? 6.565 -7.006 -2.524 1.00 35.03 199 GLU A O 1
ATOM 1550 N N . LYS A 1 200 ? 6.755 -5.650 -0.743 1.00 39.00 200 LYS A N 1
ATOM 1551 C CA . LYS A 1 200 ? 7.990 -5.036 -1.204 1.00 36.58 200 LYS A CA 1
ATOM 1552 C C . LYS A 1 200 ? 9.123 -6.070 -1.277 1.00 34.82 200 LYS A C 1
ATOM 1553 O O . LYS A 1 200 ? 9.834 -6.159 -2.280 1.00 32.88 200 LYS A O 1
ATOM 1559 N N . VAL A 1 201 ? 9.285 -6.851 -0.212 1.00 34.40 201 VAL A N 1
ATOM 1560 C CA . VAL A 1 201 ? 10.344 -7.858 -0.163 1.00 30.18 201 VAL A CA 1
ATOM 1561 C C . VAL A 1 201 ? 10.065 -8.973 -1.169 1.00 30.67 201 VAL A C 1
ATOM 1562 O O . VAL A 1 201 ? 10.959 -9.386 -1.920 1.00 29.79 201 VAL A O 1
ATOM 1566 N N . LEU A 1 202 ? 8.821 -9.444 -1.180 1.00 30.88 202 LEU A N 1
ATOM 1567 C CA . LEU A 1 202 ? 8.405 -10.523 -2.081 1.00 33.67 202 LEU A CA 1
ATOM 1568 C C . LEU A 1 202 ? 8.666 -10.155 -3.540 1.00 33.29 202 LEU A C 1
ATOM 1569 O O . LEU A 1 202 ? 9.110 -10.987 -4.335 1.00 33.57 202 LEU A O 1
ATOM 1574 N N . SER A 1 203 ? 8.410 -8.899 -3.891 1.00 31.87 203 SER A N 1
ATOM 1575 C CA . SER A 1 203 ? 8.642 -8.442 -5.254 1.00 34.95 203 SER A CA 1
ATOM 1576 C C . SER A 1 203 ? 10.122 -8.443 -5.652 1.00 37.08 203 SER A C 1
ATOM 1577 O O . SER A 1 203 ? 10.460 -8.736 -6.797 1.00 36.75 203 SER A O 1
ATOM 1580 N N . ILE A 1 204 ? 11.010 -8.127 -4.713 1.00 33.33 204 ILE A N 1
ATOM 1581 C CA . ILE A 1 204 ? 12.444 -8.203 -4.995 1.00 31.48 204 ILE A CA 1
ATOM 1582 C C . ILE A 1 204 ? 12.873 -9.661 -5.133 1.00 29.20 204 ILE A C 1
ATOM 1583 O O . ILE A 1 204 ? 13.662 -10.013 -6.010 1.00 33.95 204 ILE A O 1
ATOM 1588 N N . VAL A 1 205 ? 12.348 -10.503 -4.254 1.00 29.57 205 VAL A N 1
ATOM 1589 C CA . VAL A 1 205 ? 12.685 -11.919 -4.242 1.00 29.63 205 VAL A CA 1
ATOM 1590 C C . VAL A 1 205 ? 12.180 -12.624 -5.506 1.00 36.84 205 VAL A C 1
ATOM 1591 O O . VAL A 1 205 ? 12.884 -13.456 -6.090 1.00 34.96 205 VAL A O 1
ATOM 1595 N N . GLU A 1 206 ? 10.961 -12.289 -5.925 1.00 35.11 206 GLU A N 1
ATOM 1596 C CA . GLU A 1 206 ? 10.386 -12.878 -7.135 1.00 38.50 206 GLU A CA 1
ATOM 1597 C C . GLU A 1 206 ? 11.141 -12.424 -8.371 1.00 39.13 206 GLU A C 1
ATOM 1598 O O . GLU A 1 206 ? 11.378 -13.211 -9.286 1.00 40.90 206 GLU A O 1
ATOM 1604 N N . GLU A 1 207 ? 11.513 -11.149 -8.388 1.00 35.91 207 GLU A N 1
ATOM 1605 C CA . GLU A 1 207 ? 12.239 -10.564 -9.505 1.00 41.92 207 GLU A CA 1
ATOM 1606 C C . GLU A 1 207 ? 13.657 -11.128 -9.603 1.00 43.65 207 GLU A C 1
ATOM 1607 O O . GLU A 1 207 ? 14.245 -11.130 -10.678 1.00 47.89 207 GLU A O 1
ATOM 1613 N N . ILE A 1 208 ? 14.194 -11.616 -8.484 1.00 42.09 208 ILE A N 1
ATOM 1614 C CA . ILE A 1 208 ? 15.487 -12.311 -8.482 1.00 41.19 208 ILE A CA 1
ATOM 1615 C C . ILE A 1 208 ? 15.368 -13.709 -9.097 1.00 40.43 208 ILE A C 1
ATOM 1616 O O . ILE A 1 208 ? 16.233 -14.130 -9.868 1.00 42.71 208 ILE A O 1
ATOM 1621 N N . LYS A 1 209 ? 14.304 -14.428 -8.753 1.00 38.52 209 LYS A N 1
ATOM 1622 C CA . LYS A 1 209 ? 14.031 -15.715 -9.389 1.00 44.35 209 LYS A CA 1
ATOM 1623 C C . LYS A 1 209 ? 13.646 -15.489 -10.849 1.00 47.04 209 LYS A C 1
ATOM 1624 O O . LYS A 1 209 ? 13.984 -16.295 -11.721 1.00 54.13 209 LYS A O 1
ATOM 1630 N N . LEU A 1 210 ? 12.933 -14.382 -11.070 1.00 45.79 210 LEU A N 1
ATOM 1631 C CA . LEU A 1 210 ? 12.474 -13.899 -12.382 1.00 49.06 210 LEU A CA 1
ATOM 1632 C C . LEU A 1 210 ? 11.161 -14.528 -12.846 1.00 48.32 210 LEU A C 1
ATOM 1633 O O . LEU A 1 210 ? 10.085 -13.983 -12.575 1.00 48.29 210 LEU A O 1
#

Solvent-accessible surface area: 10177 Å² total

B-factor: mean 29.47, std 10.48, range [14.27, 74.96]

CATH classification: 3.30.1060.10

InterPro domains:
  IPR002569 Peptide methionine sulphoxide reductase MsrA domain [MF_01401] (7-155)
  IPR002569 Peptide methionine sulphoxide reductase MsrA domain [PF01625] (10-151)
  IPR002569 Peptide methionine sulphoxide reductase MsrA domain [TIGR00401] (9-146)
  IPR036509 Peptide methionine sulphoxide reductase MsrA superfamily [G3DSA:3.30.1060.10] (1-209)
  IPR036509 Peptide methionine sulphoxide reductase MsrA superfamily [SSF55068] (4-147)
  IPR049006 Selenoprotein methionine sulfoxide reductase A, helical domain [PF20939] (162-206)

Foldseek 3Di:
DFDKWKWFAQPLVVLLQLLQDPFFWAKFWFWFDADDPQAADVRRHQTETMMMTTGHCVIDNLLNVLVSLCVVDPAQDDDSNRHRATETADADVVSLVSNVVVQVVVCPVVVGHHDYYYHHTDDTHTYDLCSQLVQLCPLPPLNVLQQVVQVHSVSLNGGSLSSNVSNVSVPNHDLVSSLVVLVVVPDDVVSSVSNNVSSVVSVD

Organism: Alkaliphilus oremlandii (strain OhILAs) (NCBI:txid350688)

Secondary structure (DSSP, 8-state):
--EEEEEE---HHHHHHHTTSTTEEEEEEEEESSSSSS-BTTB-TT-EEEEEEEE-TTTS-HHHHHHHHHHH----S----GGG--EEEESSHHHHHHHHHHHHHHHHHS-S----EEEE----EEPPGGGTTHHHHTSHHHHHHHHHHHTSHHHHHTSHHHHHHHHHHHT-S-HHHHHHHHHHHT--HHHHHHHHHHHHHHH-